Protein AF-0000000065991444 (afdb_homodimer)

pLDDT: mean 96.49, std 3.64, range [80.06, 98.94]

Structure (mmCIF, N/CA/C/O backbone):
data_AF-0000000065991444-model_v1
#
loop_
_entity.id
_entity.type
_entity.pdbx_description
1 polymer 'S-ribosylhomocysteine lyase'
#
loop_
_atom_site.group_PDB
_atom_site.id
_atom_site.type_symbol
_atom_site.label_atom_id
_atom_site.label_alt_id
_atom_site.label_comp_id
_atom_site.label_asym_id
_atom_site.label_entity_id
_atom_site.label_seq_id
_atom_site.pdbx_PDB_ins_code
_atom_site.Cartn_x
_atom_site.Cartn_y
_atom_site.Cartn_z
_atom_site.occupancy
_atom_site.B_iso_or_equiv
_atom_site.auth_seq_id
_atom_site.auth_comp_id
_atom_site.auth_asym_id
_atom_site.auth_atom_id
_atom_site.pdbx_PDB_model_num
ATOM 1 N N . MET A 1 1 ? -20.953 8.969 5.633 1 80.06 1 MET A N 1
ATOM 2 C CA . MET A 1 1 ? -19.953 8.602 4.629 1 80.06 1 MET A CA 1
ATOM 3 C C . MET A 1 1 ? -20.406 7.383 3.834 1 80.06 1 MET A C 1
ATOM 5 O O . MET A 1 1 ? -20.984 6.453 4.391 1 80.06 1 MET A O 1
ATOM 9 N N . LYS A 1 2 ? -20.188 7.457 2.467 1 86 2 LYS A N 1
ATOM 10 C CA . LYS A 1 2 ? -20.531 6.336 1.592 1 86 2 LYS A CA 1
ATOM 11 C C . LYS A 1 2 ? -19.516 5.207 1.732 1 86 2 LYS A C 1
ATOM 13 O O . LYS A 1 2 ? -18.312 5.457 1.886 1 86 2 LYS A O 1
ATOM 18 N N . LYS A 1 3 ? -20.094 3.98 1.72 1 85.5 3 LYS A N 1
ATOM 19 C CA . LYS A 1 3 ? -19.234 2.805 1.746 1 85.5 3 LYS A CA 1
ATOM 20 C C . LYS A 1 3 ? -18.438 2.684 0.452 1 85.5 3 LYS A C 1
ATOM 22 O O . LYS A 1 3 ? -18.984 2.854 -0.64 1 85.5 3 LYS A O 1
ATOM 27 N N . ILE A 1 4 ? -17.172 2.41 0.629 1 83.94 4 ILE A N 1
ATOM 28 C CA . ILE A 1 4 ? -16.359 2.305 -0.569 1 83.94 4 ILE A CA 1
ATOM 29 C C . ILE A 1 4 ? -16.406 0.879 -1.111 1 83.94 4 ILE A C 1
ATOM 31 O O . ILE A 1 4 ? -16.734 -0.059 -0.377 1 83.94 4 ILE A O 1
ATOM 35 N N . THR A 1 5 ? -16.094 0.713 -2.348 1 80.38 5 THR A N 1
ATOM 36 C CA . THR A 1 5 ? -16.266 -0.538 -3.082 1 80.38 5 THR A CA 1
ATOM 37 C C . THR A 1 5 ? -15.492 -1.667 -2.402 1 80.38 5 THR A C 1
ATOM 39 O O . THR A 1 5 ? -15.984 -2.793 -2.307 1 80.38 5 THR A O 1
ATOM 42 N N . SER A 1 6 ? -14.359 -1.448 -1.894 1 82.25 6 SER A N 1
ATOM 43 C CA . SER A 1 6 ? -13.531 -2.477 -1.276 1 82.25 6 SER A CA 1
ATOM 44 C C . SER A 1 6 ? -14.227 -3.105 -0.076 1 82.25 6 SER A C 1
ATOM 46 O O . SER A 1 6 ? -13.984 -4.27 0.252 1 82.25 6 SER A O 1
ATOM 48 N N . PHE A 1 7 ? -15.109 -2.379 0.525 1 87.06 7 PHE A N 1
ATOM 49 C CA . PHE A 1 7 ? -15.758 -2.863 1.734 1 87.06 7 PHE A CA 1
ATOM 50 C C . PHE A 1 7 ? -17.062 -3.574 1.396 1 87.06 7 PHE A C 1
ATOM 52 O O . PHE A 1 7 ? -17.812 -3.977 2.293 1 87.06 7 PHE A O 1
ATOM 59 N N . THR A 1 8 ? -17.297 -3.787 0.111 1 87.44 8 THR A N 1
ATOM 60 C CA . THR A 1 8 ? -18.516 -4.465 -0.291 1 87.44 8 THR A CA 1
ATOM 61 C C . THR A 1 8 ? -18.25 -5.922 -0.637 1 87.44 8 THR A C 1
ATOM 63 O O . THR A 1 8 ? -19.172 -6.707 -0.821 1 87.44 8 THR A O 1
ATOM 66 N N . ILE A 1 9 ? -17.031 -6.309 -0.728 1 91 9 ILE A N 1
ATOM 67 C CA . ILE A 1 9 ? -16.641 -7.68 -1.022 1 91 9 ILE A CA 1
ATOM 68 C C . ILE A 1 9 ? -16.875 -8.562 0.203 1 91 9 ILE A C 1
ATOM 70 O O . ILE A 1 9 ? -16.578 -8.156 1.33 1 91 9 ILE A O 1
ATOM 74 N N . ASP A 1 10 ? -17.406 -9.742 0.017 1 94.56 10 ASP A N 1
ATOM 75 C CA . ASP A 1 10 ? -17.609 -10.68 1.115 1 94.56 10 ASP A CA 1
ATOM 76 C C . ASP A 1 10 ? -16.359 -11.492 1.398 1 94.56 10 ASP A C 1
ATOM 78 O O . ASP A 1 10 ? -16.125 -12.531 0.779 1 94.56 10 ASP A O 1
ATOM 82 N N . HIS A 1 11 ? -15.633 -11.164 2.414 1 95.69 11 HIS A N 1
ATOM 83 C CA . HIS A 1 11 ? -14.336 -11.758 2.725 1 95.69 11 HIS A CA 1
ATOM 84 C C . HIS A 1 11 ? -14.5 -13.156 3.305 1 95.69 11 HIS A C 1
ATOM 86 O O . HIS A 1 11 ? -13.531 -13.922 3.373 1 95.69 11 HIS A O 1
ATOM 92 N N . THR A 1 12 ? -15.703 -13.461 3.664 1 95.38 12 THR A N 1
ATOM 93 C CA . THR A 1 12 ? -15.922 -14.789 4.23 1 95.38 12 THR A CA 1
ATOM 94 C C . THR A 1 12 ? -15.938 -15.844 3.137 1 95.38 12 THR A C 1
ATOM 96 O O . THR A 1 12 ? -15.859 -17.047 3.422 1 95.38 12 THR A O 1
ATOM 99 N N . LYS A 1 13 ? -15.953 -15.422 1.885 1 95.69 13 LYS A N 1
ATOM 100 C CA . LYS A 1 13 ? -16.031 -16.328 0.749 1 95.69 13 LYS A CA 1
ATOM 101 C C . LYS A 1 13 ? -14.805 -16.188 -0.154 1 95.69 13 LYS A C 1
ATOM 103 O O . LYS A 1 13 ? -14.75 -16.781 -1.234 1 95.69 13 LYS A O 1
ATOM 108 N N . LEU A 1 14 ? -13.938 -15.391 0.281 1 96.06 14 LEU A N 1
ATOM 109 C CA . LEU A 1 14 ? -12.836 -15.039 -0.6 1 96.06 14 LEU A CA 1
ATOM 110 C C . LEU A 1 14 ? -11.68 -16.031 -0.451 1 96.06 14 LEU A C 1
ATOM 112 O O . LEU A 1 14 ? -11.227 -16.297 0.664 1 96.06 14 LEU A O 1
ATOM 116 N N . ASN A 1 15 ? -11.234 -16.641 -1.51 1 97.25 15 ASN A N 1
ATOM 117 C CA . ASN A 1 15 ? -10.047 -17.484 -1.579 1 97.25 15 ASN A CA 1
ATOM 118 C C . ASN A 1 15 ? -8.82 -16.688 -2.025 1 97.25 15 ASN A C 1
ATOM 120 O O . ASN A 1 15 ? -8.945 -15.617 -2.615 1 97.25 15 ASN A O 1
ATOM 124 N N . PRO A 1 16 ? -7.629 -17.266 -1.659 1 98.38 16 PRO A N 1
ATOM 125 C CA . PRO A 1 16 ? -6.461 -16.688 -2.322 1 98.38 16 PRO A CA 1
ATOM 126 C C . PRO A 1 16 ? -6.586 -16.688 -3.844 1 98.38 16 PRO A C 1
ATOM 128 O O . PRO A 1 16 ? -7.148 -17.609 -4.426 1 98.38 16 PRO A O 1
ATOM 131 N N . GLY A 1 17 ? -6.16 -15.625 -4.488 1 98.62 17 GLY A N 1
ATOM 132 C CA . GLY A 1 17 ? -6.328 -15.5 -5.93 1 98.62 17 GLY A CA 1
ATOM 133 C C . GLY A 1 17 ? -5.965 -14.117 -6.449 1 98.62 17 GLY A C 1
ATOM 134 O O . GLY A 1 17 ? -5.168 -13.406 -5.836 1 98.62 17 GLY A O 1
ATOM 135 N N . ILE A 1 18 ? -6.324 -13.875 -7.652 1 98.81 18 ILE A N 1
ATOM 136 C CA . ILE A 1 18 ? -6.145 -12.609 -8.352 1 98.81 18 ILE A CA 1
ATOM 137 C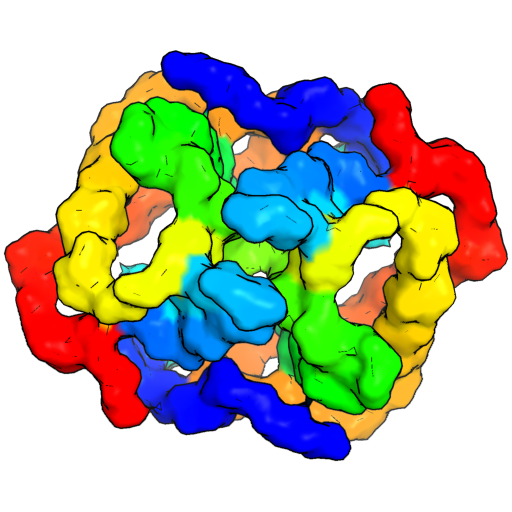 C . ILE A 1 18 ? -7.508 -11.992 -8.664 1 98.81 18 ILE A C 1
ATOM 139 O O . ILE A 1 18 ? -8.297 -12.57 -9.414 1 98.81 18 ILE A O 1
ATOM 143 N N . TYR A 1 19 ? -7.781 -10.781 -8.094 1 98.31 19 TYR A N 1
ATOM 144 C CA . TYR A 1 19 ? -9.102 -10.188 -8.25 1 98.31 19 TYR A CA 1
ATOM 145 C C . TYR A 1 19 ? -9 -8.742 -8.734 1 98.31 19 TYR A C 1
ATOM 147 O O . TYR A 1 19 ? -8.195 -7.965 -8.219 1 98.31 19 TYR A O 1
ATOM 155 N N . VAL A 1 20 ? -9.766 -8.414 -9.711 1 97.38 20 VAL A N 1
ATOM 156 C CA . VAL A 1 20 ? -9.906 -7.012 -10.094 1 97.38 20 VAL A CA 1
ATOM 157 C C . VAL A 1 20 ? -10.883 -6.316 -9.156 1 97.38 20 VAL A C 1
ATOM 159 O O . VAL A 1 20 ? -12.086 -6.594 -9.18 1 97.38 20 VAL A O 1
ATOM 162 N N . SER A 1 21 ? -10.391 -5.488 -8.383 1 94.62 21 SER A N 1
ATOM 163 C CA . SER A 1 21 ? -11.242 -4.848 -7.387 1 94.62 21 SER A CA 1
ATOM 164 C C . SER A 1 21 ? -11.883 -3.58 -7.941 1 94.62 21 SER A C 1
ATOM 166 O O . SER A 1 21 ? -13 -3.229 -7.562 1 94.62 21 SER A O 1
ATOM 168 N N . ARG A 1 22 ? -11.164 -2.857 -8.75 1 92.81 22 ARG A N 1
ATOM 169 C CA . ARG A 1 22 ? -11.688 -1.586 -9.25 1 92.81 22 ARG A CA 1
ATOM 170 C C . ARG A 1 22 ? -11.039 -1.213 -10.578 1 92.81 22 ARG A C 1
ATOM 172 O O . ARG A 1 22 ? -9.891 -1.575 -10.836 1 92.81 22 ARG A O 1
ATOM 179 N N . LYS A 1 23 ? -11.828 -0.594 -11.414 1 94.25 23 LYS A N 1
ATOM 180 C CA . LYS A 1 23 ? -11.336 0.069 -12.617 1 94.25 23 LYS A CA 1
ATOM 181 C C . LYS A 1 23 ? -11.648 1.562 -12.586 1 94.25 23 LYS A C 1
ATOM 183 O O . LYS A 1 23 ? -12.812 1.956 -12.461 1 94.25 23 LYS A O 1
ATOM 188 N N . ASP A 1 24 ? -10.625 2.328 -12.656 1 91.81 24 ASP A N 1
ATOM 189 C CA . ASP A 1 24 ? -10.773 3.779 -12.672 1 91.81 24 ASP A CA 1
ATOM 190 C C . ASP A 1 24 ? -10.461 4.352 -14.047 1 91.81 24 ASP A C 1
ATOM 192 O O . ASP A 1 24 ? -9.688 3.77 -14.805 1 91.81 24 ASP A O 1
ATOM 196 N N . THR A 1 25 ? -11.211 5.375 -14.367 1 92.31 25 THR A N 1
ATOM 197 C CA . THR A 1 25 ? -10.953 6.098 -15.609 1 92.31 25 THR A CA 1
ATOM 198 C C . THR A 1 25 ? -10.703 7.574 -15.336 1 92.31 25 THR A C 1
ATOM 200 O O . THR A 1 25 ? -11.477 8.219 -14.617 1 92.31 25 THR A O 1
ATOM 203 N N . PHE A 1 26 ? -9.609 8.039 -15.844 1 89.31 26 PHE A N 1
ATOM 204 C CA . PHE A 1 26 ? -9.297 9.461 -15.797 1 89.31 26 PHE A CA 1
ATOM 205 C C . PHE A 1 26 ? -8.914 9.977 -17.188 1 89.31 26 PHE A C 1
ATOM 207 O O . PHE A 1 26 ? -7.949 9.5 -17.781 1 89.31 26 PHE A O 1
ATOM 214 N N . GLU A 1 27 ? -9.523 11.164 -17.859 1 86.69 27 GLU A N 1
ATOM 215 C CA . GLU A 1 27 ? -9.289 11.742 -19.188 1 86.69 27 GLU A CA 1
ATOM 216 C C . GLU A 1 27 ? -9.148 10.648 -20.25 1 86.69 27 GLU A C 1
ATOM 218 O O . GLU A 1 27 ? -8.18 10.641 -21 1 86.69 27 GLU A O 1
ATOM 223 N N . ASN A 1 28 ? -9.656 9.445 -20.125 1 87.75 28 ASN A N 1
ATOM 224 C CA . ASN A 1 28 ? -9.742 8.359 -21.078 1 87.75 28 ASN A CA 1
ATOM 225 C C . ASN A 1 28 ? -8.711 7.27 -20.797 1 87.75 28 ASN A C 1
ATOM 227 O O . ASN A 1 28 ? -8.5 6.371 -21.609 1 87.75 28 ASN A O 1
ATOM 231 N N . VAL A 1 29 ? -8.023 7.484 -19.781 1 91.88 29 VAL A N 1
ATOM 232 C CA . VAL A 1 29 ? -7.051 6.477 -19.391 1 91.88 29 VAL A CA 1
ATOM 233 C C . VAL A 1 29 ? -7.645 5.57 -18.312 1 91.88 29 VAL A C 1
ATOM 235 O O . VAL A 1 29 ? -8.156 6.051 -17.297 1 91.88 29 VAL A O 1
ATOM 238 N N . ILE A 1 30 ? -7.527 4.277 -18.547 1 94.38 30 ILE A N 1
ATOM 239 C CA . ILE A 1 30 ? -8.109 3.301 -17.641 1 94.38 30 ILE A CA 1
ATOM 240 C C . ILE A 1 30 ? -7.012 2.678 -16.781 1 94.38 30 ILE A C 1
ATOM 242 O O . ILE A 1 30 ? -5.93 2.361 -17.281 1 94.38 30 ILE A O 1
ATOM 246 N N . PHE A 1 31 ? -7.312 2.539 -15.5 1 95 31 PHE A N 1
ATOM 247 C CA . PHE A 1 31 ? -6.453 1.876 -14.531 1 95 31 PHE A CA 1
ATOM 248 C C . PHE A 1 31 ? -7.172 0.691 -13.891 1 95 31 PHE A C 1
ATOM 250 O O . PHE A 1 31 ? -8.359 0.773 -13.578 1 95 31 PHE A O 1
ATOM 257 N N . THR A 1 32 ? -6.438 -0.347 -13.773 1 97.31 32 THR A N 1
ATOM 258 C CA . THR A 1 32 ? -7 -1.521 -13.117 1 97.31 32 THR A CA 1
ATOM 259 C C . THR A 1 32 ? -6.316 -1.761 -11.773 1 97.31 32 THR A C 1
ATOM 261 O O . THR A 1 32 ? -5.09 -1.843 -11.695 1 97.31 32 THR A O 1
ATOM 264 N N . THR A 1 33 ? -7.059 -1.764 -10.727 1 97.31 33 THR A N 1
ATOM 265 C CA . THR A 1 33 ? -6.57 -2.139 -9.406 1 97.31 33 THR A CA 1
ATOM 266 C C . THR A 1 33 ? -6.82 -3.619 -9.133 1 97.31 33 THR A C 1
ATOM 268 O O . THR A 1 33 ? -7.953 -4.094 -9.25 1 97.31 33 THR A O 1
ATOM 271 N N . ILE A 1 34 ? -5.758 -4.297 -8.781 1 98.25 34 ILE A N 1
ATOM 272 C CA . ILE A 1 34 ? -5.793 -5.742 -8.594 1 98.25 34 ILE A CA 1
ATOM 273 C C . ILE A 1 34 ? -5.492 -6.082 -7.141 1 98.25 34 ILE A C 1
ATOM 275 O O . ILE A 1 34 ? -4.555 -5.539 -6.551 1 98.25 34 ILE A O 1
ATOM 279 N N . ASP A 1 35 ? -6.293 -6.949 -6.598 1 98.25 35 ASP A N 1
ATOM 280 C CA . ASP A 1 35 ? -6.016 -7.566 -5.309 1 98.25 35 ASP A CA 1
ATOM 281 C C . ASP A 1 35 ? -5.281 -8.898 -5.48 1 98.25 35 ASP A C 1
ATOM 283 O O . ASP A 1 35 ? -5.875 -9.883 -5.926 1 98.25 35 ASP A O 1
ATOM 287 N N . ILE A 1 36 ? -4.055 -8.844 -5.18 1 98.81 36 ILE A N 1
ATOM 288 C CA . ILE A 1 36 ? -3.303 -10.094 -5.062 1 98.81 36 ILE A CA 1
ATOM 289 C C . ILE A 1 36 ? -3.506 -10.688 -3.676 1 98.81 36 ILE A C 1
ATOM 291 O O . ILE A 1 36 ? -2.834 -10.305 -2.719 1 98.81 36 ILE A O 1
ATOM 295 N N . ARG A 1 37 ? -4.465 -11.617 -3.604 1 98.69 37 ARG A N 1
ATOM 296 C CA . ARG A 1 37 ? -4.848 -12.195 -2.322 1 98.69 37 ARG A CA 1
ATOM 297 C C . ARG A 1 37 ? -4.062 -13.477 -2.047 1 98.69 37 ARG A C 1
ATOM 299 O O . ARG A 1 37 ? -4.316 -14.508 -2.668 1 98.69 37 ARG A O 1
ATOM 306 N N . ILE A 1 38 ? -3.168 -13.383 -1.112 1 98.81 38 ILE A N 1
ATOM 307 C CA . ILE A 1 38 ? -2.238 -14.477 -0.844 1 98.81 38 ILE A CA 1
ATOM 308 C C . ILE A 1 38 ? -2.818 -15.391 0.228 1 98.81 38 ILE A C 1
ATOM 310 O O . ILE A 1 38 ? -2.596 -16.609 0.202 1 98.81 38 ILE A O 1
ATOM 314 N N . LYS A 1 39 ? -3.514 -14.82 1.174 1 98.56 39 LYS A N 1
ATOM 315 C CA . LYS A 1 39 ? -4.105 -15.547 2.293 1 98.56 39 LYS A CA 1
ATOM 316 C C . LYS A 1 39 ? -5.629 -15.461 2.26 1 98.56 39 LYS A C 1
ATOM 318 O O . LYS A 1 39 ? -6.191 -14.406 1.947 1 98.56 39 LYS A O 1
ATOM 323 N N . ALA A 1 40 ? -6.285 -16.516 2.67 1 97.81 40 ALA A N 1
ATOM 324 C CA . ALA A 1 40 ? -7.723 -16.453 2.918 1 97.81 40 ALA A CA 1
ATOM 325 C C . ALA A 1 40 ? -8.031 -15.555 4.117 1 97.81 40 ALA A C 1
ATOM 327 O O . ALA A 1 40 ? -7.508 -15.781 5.215 1 97.81 40 ALA A O 1
ATOM 328 N N . PRO A 1 41 ? -8.859 -14.562 3.91 1 97.19 41 PRO A N 1
ATOM 329 C CA . PRO A 1 41 ? -9.125 -13.578 4.961 1 97.19 41 PRO A CA 1
ATOM 330 C C . PRO A 1 41 ? -9.68 -14.211 6.234 1 97.19 41 PRO A C 1
ATOM 332 O O . PRO A 1 41 ? -10.656 -14.961 6.18 1 97.19 41 PRO A O 1
ATOM 335 N N . ASN A 1 42 ? -9.055 -13.961 7.355 1 96.62 42 ASN A N 1
ATOM 336 C CA . ASN A 1 42 ? -9.5 -14.336 8.695 1 96.62 42 ASN A CA 1
ATOM 337 C C . ASN A 1 42 ? -9.5 -15.844 8.891 1 96.62 42 ASN A C 1
ATOM 339 O O . ASN A 1 42 ? -10 -16.344 9.898 1 96.62 42 ASN A O 1
ATOM 343 N N . ILE A 1 43 ? -9.086 -16.594 7.98 1 96.31 43 ILE A N 1
ATOM 344 C CA . ILE A 1 43 ? -9.008 -18.047 8.047 1 96.31 43 ILE A CA 1
ATOM 345 C C . ILE A 1 43 ? -7.551 -18.484 8.172 1 96.31 43 ILE A C 1
ATOM 347 O O . ILE A 1 43 ? -7.18 -19.156 9.133 1 96.31 43 ILE A O 1
ATOM 351 N N . GLU A 1 44 ? -6.758 -18.078 7.258 1 97.62 44 GLU A N 1
ATOM 352 C CA . GLU A 1 44 ? -5.324 -18.344 7.309 1 97.62 44 GLU A CA 1
ATOM 353 C C . GLU A 1 44 ? -4.582 -17.281 8.094 1 97.62 44 GLU A C 1
ATOM 355 O O . GLU A 1 44 ? -5.039 -16.125 8.18 1 97.62 44 GLU A O 1
ATOM 360 N N . PRO A 1 45 ? -3.428 -17.656 8.633 1 97.62 45 PRO A N 1
ATOM 361 C CA . PRO A 1 45 ? -2.627 -16.609 9.281 1 97.62 45 PRO A CA 1
ATOM 362 C C . PRO A 1 45 ? -2.182 -15.516 8.312 1 97.62 45 PRO A C 1
ATOM 364 O O . PRO A 1 45 ? -1.906 -15.797 7.145 1 97.62 45 PRO A O 1
ATOM 367 N N . ILE A 1 46 ? -2.08 -14.359 8.781 1 98.31 46 ILE A N 1
ATOM 368 C CA . ILE A 1 46 ? -1.602 -13.227 7.996 1 98.31 46 ILE A CA 1
ATOM 369 C C . ILE A 1 46 ? -0.134 -13.438 7.629 1 98.31 46 ILE A C 1
ATOM 371 O O . ILE A 1 46 ? 0.513 -14.352 8.141 1 98.31 46 ILE A O 1
ATOM 375 N N . ILE A 1 47 ? 0.348 -12.648 6.711 1 98.75 47 ILE A N 1
ATOM 376 C CA . ILE A 1 47 ? 1.772 -12.594 6.402 1 98.75 47 ILE A CA 1
ATOM 377 C C . ILE A 1 47 ? 2.482 -11.68 7.398 1 98.75 47 ILE A C 1
ATOM 379 O O . ILE A 1 47 ? 2.07 -10.539 7.609 1 98.75 47 ILE A O 1
ATOM 383 N N . GLU A 1 48 ? 3.504 -12.18 7.965 1 98.44 48 GLU A N 1
ATOM 384 C CA . GLU A 1 48 ? 4.242 -11.383 8.938 1 98.44 48 GLU A CA 1
ATOM 385 C C . GLU A 1 48 ? 4.906 -10.18 8.281 1 98.44 48 GLU A C 1
ATOM 387 O O . GLU A 1 48 ? 5.27 -10.227 7.102 1 98.44 48 GLU A O 1
ATOM 392 N N . ASN A 1 49 ? 5.168 -9.156 9.055 1 98.62 49 ASN A N 1
ATOM 393 C CA . ASN A 1 49 ? 5.625 -7.863 8.547 1 98.62 49 ASN A CA 1
ATOM 394 C C . ASN A 1 49 ? 6.965 -7.988 7.828 1 98.62 49 ASN A C 1
ATOM 396 O O . ASN A 1 49 ? 7.168 -7.387 6.77 1 98.62 49 ASN A O 1
ATOM 400 N N . ALA A 1 50 ? 7.832 -8.766 8.406 1 98.75 50 ALA A N 1
ATOM 401 C CA . ALA A 1 50 ? 9.156 -8.891 7.801 1 98.75 50 ALA A CA 1
ATOM 402 C C . ALA A 1 50 ? 9.062 -9.523 6.414 1 98.75 50 ALA A C 1
ATOM 404 O O . ALA A 1 50 ? 9.789 -9.133 5.496 1 98.75 50 ALA A O 1
ATOM 405 N N . ALA A 1 51 ? 8.203 -10.469 6.266 1 98.88 51 ALA A N 1
ATOM 406 C CA . ALA A 1 51 ? 8.031 -11.172 4.992 1 98.88 51 ALA A CA 1
ATOM 407 C C . ALA A 1 51 ? 7.312 -10.281 3.977 1 98.88 51 ALA A C 1
ATOM 409 O O . ALA A 1 51 ? 7.73 -10.195 2.82 1 98.88 51 ALA A O 1
ATOM 410 N N . ILE A 1 52 ? 6.266 -9.648 4.398 1 98.88 52 ILE A N 1
ATOM 411 C CA . ILE A 1 52 ? 5.461 -8.867 3.463 1 98.88 52 ILE A CA 1
ATOM 412 C C . ILE A 1 52 ? 6.254 -7.645 2.998 1 98.88 52 ILE A C 1
ATOM 414 O O . ILE A 1 52 ? 6.141 -7.227 1.845 1 98.88 52 ILE A O 1
ATOM 418 N N . HIS A 1 53 ? 7.059 -7.031 3.908 1 98.81 53 HIS A N 1
ATOM 419 C CA . HIS A 1 53 ? 7.961 -5.941 3.564 1 98.81 53 HIS A CA 1
ATOM 420 C C . HIS A 1 53 ? 9 -6.387 2.543 1 98.81 53 HIS A C 1
ATOM 422 O O . HIS A 1 53 ? 9.289 -5.668 1.585 1 98.81 53 HIS A O 1
ATOM 428 N N . THR A 1 54 ? 9.531 -7.559 2.709 1 98.88 54 THR A N 1
ATOM 429 C CA . THR A 1 54 ? 10.516 -8.133 1.79 1 98.88 54 THR A CA 1
ATOM 430 C C . THR A 1 54 ? 9.898 -8.359 0.413 1 98.88 54 THR A C 1
ATOM 432 O O . THR A 1 54 ? 10.484 -7.992 -0.605 1 98.88 54 THR A O 1
ATOM 435 N N . ILE A 1 55 ? 8.703 -8.93 0.405 1 98.94 55 ILE A N 1
ATOM 436 C CA . ILE A 1 55 ? 8.008 -9.172 -0.855 1 98.94 55 ILE A CA 1
ATOM 437 C C . ILE A 1 55 ? 7.742 -7.84 -1.562 1 98.94 55 ILE A C 1
ATOM 439 O O . ILE A 1 55 ? 7.883 -7.742 -2.785 1 98.94 55 ILE A O 1
ATOM 443 N N . GLU A 1 56 ? 7.387 -6.844 -0.795 1 98.81 56 GLU A N 1
ATOM 444 C CA . GLU A 1 56 ? 7.164 -5.52 -1.366 1 98.81 56 GLU A CA 1
ATOM 445 C C . GLU A 1 56 ? 8.414 -5 -2.066 1 98.81 56 GLU A C 1
ATOM 447 O O . GLU A 1 56 ? 8.352 -4.547 -3.211 1 98.81 56 GLU A O 1
ATOM 452 N N . HIS A 1 57 ? 9.578 -5.055 -1.389 1 98.56 57 HIS A N 1
ATOM 453 C CA . HIS A 1 57 ? 10.82 -4.547 -1.956 1 98.56 57 HIS A CA 1
ATOM 454 C C . HIS A 1 57 ? 11.211 -5.316 -3.217 1 98.56 57 HIS A C 1
ATOM 456 O O . HIS A 1 57 ? 11.516 -4.711 -4.246 1 98.56 57 HIS A O 1
ATOM 462 N N . ILE A 1 58 ? 11.188 -6.625 -3.121 1 98.69 58 ILE A N 1
ATOM 463 C CA . ILE A 1 58 ? 11.602 -7.449 -4.254 1 98.69 58 ILE A CA 1
ATOM 464 C C . ILE A 1 58 ? 10.594 -7.289 -5.395 1 98.69 58 ILE A C 1
ATOM 466 O O . ILE A 1 58 ? 10.984 -7.059 -6.543 1 98.69 58 ILE A O 1
ATOM 470 N N . GLY A 1 59 ? 9.312 -7.387 -5.055 1 98.62 59 GLY A N 1
ATOM 471 C CA . GLY A 1 59 ? 8.266 -7.289 -6.059 1 98.62 59 GLY A CA 1
ATOM 472 C C . GLY A 1 59 ? 8.266 -5.961 -6.793 1 98.62 59 GLY A C 1
ATOM 473 O O . GLY A 1 59 ? 8.148 -5.922 -8.023 1 98.62 59 GLY A O 1
ATOM 474 N N . ALA A 1 60 ? 8.367 -4.848 -6.023 1 97.62 60 ALA A N 1
ATOM 475 C CA . ALA A 1 60 ? 8.406 -3.529 -6.648 1 97.62 60 ALA A CA 1
ATOM 476 C C . ALA A 1 60 ? 9.586 -3.418 -7.613 1 97.62 60 ALA A C 1
ATOM 478 O O . ALA A 1 60 ? 9.445 -2.879 -8.711 1 97.62 60 ALA A O 1
ATOM 479 N N . THR A 1 61 ? 10.719 -3.904 -7.207 1 97.81 61 THR A N 1
ATOM 480 C CA . THR A 1 61 ? 11.922 -3.855 -8.039 1 97.81 61 THR A CA 1
ATOM 481 C C . THR A 1 61 ? 11.742 -4.699 -9.297 1 97.81 61 THR A C 1
ATOM 483 O O . THR A 1 61 ? 12.055 -4.246 -10.398 1 97.81 61 THR A O 1
ATOM 486 N N . LEU A 1 62 ? 11.281 -5.898 -9.156 1 98.38 62 LEU A N 1
ATOM 487 C CA . LEU A 1 62 ? 11.078 -6.793 -10.289 1 98.38 62 LEU A CA 1
ATOM 488 C C . LEU A 1 62 ? 10.086 -6.195 -11.281 1 98.38 62 LEU A C 1
ATOM 490 O O . LEU A 1 62 ? 10.344 -6.172 -12.492 1 98.38 62 LEU A O 1
ATOM 494 N N . LEU A 1 63 ? 8.938 -5.715 -10.797 1 98.25 63 LEU A N 1
ATOM 495 C CA . LEU A 1 63 ? 7.887 -5.18 -11.648 1 98.25 63 LEU A CA 1
ATOM 496 C C . LEU A 1 63 ? 8.383 -3.973 -12.438 1 98.25 63 LEU A C 1
ATOM 498 O O . LEU A 1 63 ? 8.086 -3.84 -13.633 1 98.25 63 LEU A O 1
ATOM 502 N N . ARG A 1 64 ? 9.156 -3.139 -11.797 1 95.88 64 ARG A N 1
ATOM 503 C CA . ARG A 1 64 ? 9.641 -1.925 -12.438 1 95.88 64 ARG A CA 1
ATOM 504 C C . ARG A 1 64 ? 10.781 -2.234 -13.406 1 95.88 64 ARG A C 1
ATOM 506 O O . ARG A 1 64 ? 11.172 -1.382 -14.203 1 95.88 64 ARG A O 1
ATOM 513 N N . ASN A 1 65 ? 11.281 -3.449 -13.344 1 96.44 65 ASN A N 1
ATOM 514 C CA . ASN A 1 65 ? 12.336 -3.871 -14.258 1 96.44 65 ASN A CA 1
ATOM 515 C C . ASN A 1 65 ? 11.812 -4.832 -15.32 1 96.44 65 ASN A C 1
ATOM 517 O O . ASN A 1 65 ? 12.578 -5.328 -16.141 1 96.44 65 ASN A O 1
ATOM 521 N N . ASN A 1 66 ? 10.539 -5.16 -15.266 1 96.56 66 ASN A N 1
ATOM 522 C CA . ASN A 1 66 ? 9.945 -6.051 -16.25 1 96.56 66 ASN A CA 1
ATOM 523 C C . ASN A 1 66 ? 9.844 -5.383 -17.625 1 96.56 66 ASN A C 1
ATOM 525 O O . ASN A 1 66 ? 9.18 -4.352 -17.766 1 96.56 66 ASN A O 1
ATOM 529 N N . GLU A 1 67 ? 10.391 -5.891 -18.625 1 94.94 67 GLU A N 1
ATOM 530 C CA . GLU A 1 67 ? 10.516 -5.281 -19.953 1 94.94 67 GLU A CA 1
ATOM 531 C C . GLU A 1 67 ? 9.141 -5.023 -20.562 1 94.94 67 GLU A C 1
ATOM 533 O O . GLU A 1 67 ? 8.977 -4.074 -21.328 1 94.94 67 GLU A O 1
ATOM 538 N N . VAL A 1 68 ? 8.234 -5.84 -20.266 1 95.25 68 VAL A N 1
ATOM 539 C CA . VAL A 1 68 ? 6.922 -5.785 -20.906 1 95.25 68 VAL A CA 1
ATOM 540 C C . VAL A 1 68 ? 5.98 -4.918 -20.078 1 95.25 68 VAL A C 1
ATOM 542 O O . VAL A 1 68 ? 5.223 -4.113 -20.625 1 95.25 68 VAL A O 1
ATOM 545 N N . TRP A 1 69 ? 6.105 -4.973 -18.75 1 96.25 69 TRP A N 1
ATOM 546 C CA . TRP A 1 69 ? 5.043 -4.453 -17.891 1 96.25 69 TRP A CA 1
ATOM 547 C C . TRP A 1 69 ? 5.488 -3.178 -17.188 1 96.25 69 TRP A C 1
ATOM 549 O O . TRP A 1 69 ? 4.66 -2.428 -16.656 1 96.25 69 TRP A O 1
ATOM 559 N N . ALA A 1 70 ? 6.75 -2.852 -17.109 1 95.69 70 ALA A N 1
ATOM 560 C CA . ALA A 1 70 ? 7.301 -1.798 -16.266 1 95.69 70 ALA A CA 1
ATOM 561 C C . ALA A 1 70 ? 6.594 -0.468 -16.516 1 95.69 70 ALA A C 1
ATOM 563 O O . ALA A 1 70 ? 6.242 0.24 -15.57 1 95.69 70 ALA A O 1
ATOM 564 N N . GLU A 1 71 ? 6.289 -0.179 -17.734 1 93.62 71 GLU A N 1
ATOM 565 C CA . GLU A 1 71 ? 5.715 1.115 -18.094 1 93.62 71 GLU A CA 1
ATOM 566 C C . GLU A 1 71 ? 4.246 1.197 -17.688 1 93.62 71 GLU A C 1
ATOM 568 O O . GLU A 1 71 ? 3.666 2.285 -17.656 1 93.62 71 GLU A O 1
ATOM 573 N N . LYS A 1 72 ? 3.66 0.067 -17.344 1 95.12 72 LYS A N 1
ATOM 574 C CA . LYS A 1 72 ? 2.238 0.038 -17.016 1 95.12 72 LYS A CA 1
ATOM 575 C C . LYS A 1 72 ? 2.029 -0.029 -15.508 1 95.12 72 LYS A C 1
ATOM 577 O O . LYS A 1 72 ? 0.916 0.176 -15.023 1 95.12 72 LYS A O 1
ATOM 582 N N . ILE A 1 73 ? 3.092 -0.288 -14.797 1 96.5 73 ILE A N 1
ATOM 583 C CA . ILE A 1 73 ? 2.967 -0.474 -13.359 1 96.5 73 ILE A CA 1
ATOM 584 C C . ILE A 1 73 ? 2.822 0.882 -12.672 1 96.5 73 ILE A C 1
ATOM 586 O O . ILE A 1 73 ? 3.699 1.74 -12.789 1 96.5 73 ILE A O 1
ATOM 590 N N . VAL A 1 74 ? 1.745 1.036 -11.961 1 95.19 74 VAL A N 1
ATOM 591 C CA . VAL A 1 74 ? 1.501 2.264 -11.219 1 95.19 74 VAL A CA 1
ATOM 592 C C . VAL A 1 74 ? 1.909 2.07 -9.758 1 95.19 74 VAL A C 1
ATOM 594 O O . VAL A 1 74 ? 2.527 2.951 -9.156 1 95.19 74 VAL A O 1
ATOM 597 N N . TYR A 1 75 ? 1.552 0.94 -9.273 1 97.19 75 TYR A N 1
ATOM 598 C CA . TYR A 1 75 ? 1.774 0.742 -7.844 1 97.19 75 TYR A CA 1
ATOM 599 C C . TYR A 1 75 ? 1.793 -0.742 -7.496 1 97.19 75 TYR A C 1
ATOM 601 O O . TYR A 1 75 ? 1.059 -1.534 -8.094 1 97.19 75 TYR A O 1
ATOM 609 N N . PHE A 1 76 ? 2.625 -1.099 -6.555 1 98.5 76 PHE A N 1
ATOM 610 C CA . PHE A 1 76 ? 2.641 -2.398 -5.895 1 98.5 76 PHE A CA 1
ATOM 611 C C . PHE A 1 76 ? 2.963 -2.248 -4.41 1 98.5 76 PHE A C 1
ATOM 613 O O . PHE A 1 76 ? 4.027 -1.738 -4.051 1 98.5 76 PHE A O 1
ATOM 620 N N . GLY A 1 77 ? 2.115 -2.668 -3.529 1 98.5 77 GLY A N 1
ATOM 621 C CA . GLY A 1 77 ? 2.359 -2.551 -2.1 1 98.5 77 GLY A CA 1
ATOM 622 C C . GLY A 1 77 ? 1.415 -3.391 -1.262 1 98.5 77 GLY A C 1
ATOM 623 O O . GLY A 1 77 ? 0.43 -3.926 -1.775 1 98.5 77 GLY A O 1
ATOM 624 N N . PRO A 1 78 ? 1.693 -3.533 -0.018 1 98.81 78 PRO A N 1
ATOM 625 C CA . PRO A 1 78 ? 0.949 -4.461 0.837 1 98.81 78 PRO A CA 1
ATOM 626 C C . PRO A 1 78 ? -0.42 -3.918 1.243 1 98.81 78 PRO A C 1
ATOM 628 O O . PRO A 1 78 ? -0.605 -2.703 1.332 1 98.81 78 PRO A O 1
ATOM 631 N N . MET A 1 79 ? -1.291 -4.883 1.518 1 98.44 79 MET A N 1
ATOM 632 C CA . MET A 1 79 ? -2.545 -4.578 2.203 1 98.44 79 MET A CA 1
ATOM 633 C C . MET A 1 79 ? -2.314 -4.387 3.697 1 98.44 79 MET A C 1
ATOM 635 O O . MET A 1 79 ? -1.551 -5.133 4.312 1 98.44 79 MET A O 1
ATOM 639 N N . GLY A 1 80 ? -3.002 -3.438 4.211 1 98.31 80 GLY A N 1
ATOM 640 C CA . GLY A 1 80 ? -2.912 -3.229 5.648 1 98.31 80 GLY A CA 1
ATOM 641 C C . GLY A 1 80 ? -3.336 -4.441 6.457 1 98.31 80 GLY A C 1
ATOM 642 O O . GLY A 1 80 ? -2.85 -4.652 7.57 1 98.31 80 GLY A O 1
ATOM 643 N N . CYS A 1 81 ? -4.176 -5.25 5.887 1 98.38 81 CYS A N 1
ATOM 644 C CA . CYS A 1 81 ? -4.648 -6.445 6.586 1 98.38 81 CYS A CA 1
ATOM 645 C C . CYS A 1 81 ? -3.607 -7.555 6.531 1 98.38 81 CYS A C 1
ATOM 647 O O . CYS A 1 81 ? -3.729 -8.562 7.234 1 98.38 81 CYS A O 1
ATOM 649 N N . ARG A 1 82 ? -2.623 -7.457 5.719 1 98.75 82 ARG A N 1
ATOM 650 C CA . ARG A 1 82 ? -1.471 -8.336 5.57 1 98.75 82 ARG A CA 1
ATOM 651 C C . ARG A 1 82 ? -1.892 -9.703 5.035 1 98.75 82 ARG A C 1
ATOM 653 O O . ARG A 1 82 ? -1.361 -10.734 5.461 1 98.75 82 ARG A O 1
ATOM 660 N N . THR A 1 83 ? -2.834 -9.68 4.117 1 98.69 83 THR A N 1
ATOM 661 C CA . THR A 1 83 ? -3.254 -10.914 3.475 1 98.69 83 THR A CA 1
ATOM 662 C C . THR A 1 83 ? -2.916 -10.898 1.987 1 98.69 83 THR A C 1
ATOM 664 O O . THR A 1 83 ? -3.324 -11.789 1.24 1 98.69 83 THR A O 1
ATOM 667 N N . GLY A 1 84 ? -2.219 -9.883 1.54 1 98.69 84 GLY A N 1
ATOM 668 C CA . GLY A 1 84 ? -1.829 -9.781 0.142 1 98.69 84 GLY A CA 1
ATOM 669 C C . GLY A 1 84 ? -1.327 -8.398 -0.241 1 98.69 84 GLY A C 1
ATOM 670 O O . GLY A 1 84 ? -0.715 -7.711 0.575 1 98.69 84 GLY A O 1
ATOM 671 N N . PHE A 1 85 ? -1.463 -8.117 -1.54 1 98.88 85 PHE A N 1
ATOM 672 C CA . PHE A 1 85 ? -0.931 -6.883 -2.107 1 98.88 85 PHE A CA 1
ATOM 673 C C . PHE A 1 85 ? -1.942 -6.238 -3.047 1 98.88 85 PHE A C 1
ATOM 675 O O . PHE A 1 85 ? -2.836 -6.914 -3.564 1 98.88 85 PHE A O 1
ATOM 682 N N . TYR A 1 86 ? -1.761 -4.957 -3.172 1 98.62 86 TYR A N 1
ATOM 683 C CA . TYR A 1 86 ? -2.418 -4.238 -4.258 1 98.62 86 TYR A CA 1
ATOM 684 C C . TYR A 1 86 ? -1.454 -4.004 -5.418 1 98.62 86 TYR A C 1
ATOM 686 O O . TYR A 1 86 ? -0.282 -3.686 -5.203 1 98.62 86 TYR A O 1
ATOM 694 N N . LEU A 1 87 ? -1.95 -4.227 -6.551 1 98.75 87 LEU A N 1
ATOM 695 C CA . LEU A 1 87 ? -1.271 -3.887 -7.797 1 98.75 87 LEU A CA 1
ATOM 696 C C . LEU A 1 87 ? -2.145 -2.986 -8.664 1 98.75 87 LEU A C 1
ATOM 698 O O . LEU A 1 87 ? -3.314 -3.291 -8.906 1 98.75 87 LEU A O 1
ATOM 702 N N . ILE A 1 88 ? -1.644 -1.866 -9.031 1 97.81 88 ILE A N 1
ATOM 703 C CA . ILE A 1 88 ? -2.357 -0.957 -9.922 1 97.81 88 ILE A CA 1
ATOM 704 C C . ILE A 1 88 ? -1.602 -0.833 -11.242 1 97.81 88 ILE A C 1
ATOM 706 O O . ILE A 1 88 ? -0.401 -0.552 -11.25 1 97.81 88 ILE A O 1
ATOM 710 N N . ILE A 1 89 ? -2.268 -1.045 -12.312 1 97.38 89 ILE A N 1
ATOM 711 C CA . ILE A 1 89 ? -1.628 -1.007 -13.617 1 97.38 89 ILE A CA 1
ATOM 712 C C . ILE A 1 89 ? -2.459 -0.154 -14.578 1 97.38 89 ILE A C 1
ATOM 714 O O . ILE A 1 89 ? -3.682 -0.065 -14.438 1 97.38 89 ILE A O 1
ATOM 718 N N . PHE A 1 90 ? -1.796 0.472 -15.5 1 95.38 90 PHE A N 1
ATOM 719 C CA . PHE A 1 90 ? -2.479 1.123 -16.609 1 95.38 90 PHE A CA 1
ATOM 720 C C . PHE A 1 90 ? -3.086 0.091 -17.547 1 95.38 90 PHE A C 1
ATOM 722 O O . PHE A 1 90 ? -2.445 -0.909 -17.891 1 95.38 90 PHE A O 1
ATOM 729 N N . GLY A 1 91 ? -4.301 0.366 -17.938 1 95.38 91 GLY A N 1
ATOM 730 C CA . GLY A 1 91 ? -4.961 -0.514 -18.891 1 95.38 91 GLY A CA 1
ATOM 731 C C . GLY A 1 91 ? -6.203 -1.178 -18.328 1 95.38 91 GLY A C 1
ATOM 732 O O . GLY A 1 91 ? -6.441 -1.131 -17.109 1 95.38 91 GLY A O 1
ATOM 733 N N . ASN A 1 92 ? -6.992 -1.664 -19.203 1 97.19 92 ASN A N 1
ATOM 734 C CA . ASN A 1 92 ? -8.219 -2.393 -18.875 1 97.19 92 ASN A CA 1
ATOM 735 C C . ASN A 1 92 ? -7.992 -3.9 -18.906 1 97.19 92 ASN A C 1
ATOM 737 O O . ASN A 1 92 ? -7.996 -4.516 -19.969 1 97.19 92 ASN A O 1
ATOM 741 N N . TYR A 1 93 ? -7.836 -4.469 -17.703 1 98.12 93 TYR A N 1
ATOM 742 C CA . TYR A 1 93 ? -7.488 -5.883 -17.625 1 98.12 93 TYR A CA 1
ATOM 743 C C . TYR A 1 93 ? -8.492 -6.645 -16.766 1 98.12 93 TYR A C 1
ATOM 745 O O . TYR A 1 93 ? -9.133 -6.062 -15.891 1 98.12 93 TYR A O 1
ATOM 753 N N . GLU A 1 94 ? -8.656 -7.895 -17.094 1 98.12 94 GLU A N 1
ATOM 754 C CA . GLU A 1 94 ? -9.328 -8.852 -16.234 1 98.12 94 GLU A CA 1
ATOM 755 C C . GLU A 1 94 ? -8.328 -9.695 -15.445 1 98.12 94 GLU A C 1
ATOM 757 O O . GLU A 1 94 ? -7.148 -9.766 -15.812 1 98.12 94 GLU A O 1
ATOM 762 N N . SER A 1 95 ? -8.797 -10.32 -14.398 1 98.44 95 SER A N 1
ATOM 763 C CA . SER A 1 95 ? -7.918 -11.125 -13.555 1 98.44 95 SER A CA 1
ATOM 764 C C . SER A 1 95 ? -7.145 -12.141 -14.383 1 98.44 95 SER A C 1
ATOM 766 O O . SER A 1 95 ? -5.941 -12.336 -14.18 1 98.44 95 SER A O 1
ATOM 768 N N . LYS A 1 96 ? -7.832 -12.781 -15.312 1 98.12 96 LYS A N 1
ATOM 769 C CA . LYS A 1 96 ? -7.227 -13.859 -16.109 1 98.12 96 LYS A CA 1
ATOM 770 C C . LYS A 1 96 ? -6.059 -13.336 -16.938 1 98.12 96 LYS A C 1
ATOM 772 O O . LYS A 1 96 ? -5.113 -14.07 -17.219 1 98.12 96 LYS A O 1
ATOM 777 N N . ASP A 1 97 ? -6.094 -12.055 -17.344 1 98.06 97 ASP A N 1
ATOM 778 C CA . ASP A 1 97 ? -5.055 -11.445 -18.172 1 98.06 97 ASP A CA 1
ATOM 779 C C . ASP A 1 97 ? -3.738 -11.328 -17.406 1 98.06 97 ASP A C 1
ATOM 781 O O . ASP A 1 97 ? -2.68 -11.133 -18.016 1 98.06 97 ASP A O 1
ATOM 785 N N . LEU A 1 98 ? -3.807 -11.469 -16.062 1 98.25 98 LEU A N 1
ATOM 786 C CA . LEU A 1 98 ? -2.662 -11.102 -15.242 1 98.25 98 LEU A CA 1
ATOM 787 C C . LEU A 1 98 ? -2.051 -12.328 -14.578 1 98.25 98 LEU A C 1
ATOM 789 O O . LEU A 1 98 ? -1.09 -12.219 -13.812 1 98.25 98 LEU A O 1
ATOM 793 N N . ILE A 1 99 ? -2.543 -13.508 -14.875 1 98.62 99 ILE A N 1
ATOM 794 C CA . ILE A 1 99 ? -2.08 -14.75 -14.25 1 98.62 99 ILE A CA 1
ATOM 795 C C . ILE A 1 99 ? -0.592 -14.938 -14.531 1 98.62 99 ILE A C 1
ATOM 797 O O . ILE A 1 99 ? 0.186 -15.219 -13.617 1 98.62 99 ILE A O 1
ATOM 801 N N . ASP A 1 100 ? -0.155 -14.719 -15.75 1 98.31 100 ASP A N 1
ATOM 802 C CA . ASP A 1 100 ? 1.239 -14.938 -16.125 1 98.31 100 ASP A CA 1
ATOM 803 C C . ASP A 1 100 ? 2.16 -13.953 -15.414 1 98.31 100 ASP A C 1
ATOM 805 O O . ASP A 1 100 ? 3.227 -14.328 -14.922 1 98.31 100 ASP A O 1
ATOM 809 N N . LEU A 1 101 ? 1.758 -12.711 -15.438 1 98.62 101 LEU A N 1
ATOM 810 C CA . LEU A 1 101 ? 2.57 -11.688 -14.797 1 98.62 101 LEU A CA 1
ATOM 811 C C . LEU A 1 101 ? 2.756 -11.992 -13.312 1 98.62 101 LEU A C 1
ATOM 813 O O . LEU A 1 101 ? 3.875 -11.93 -12.797 1 98.62 101 LEU A O 1
ATOM 817 N N . ILE A 1 102 ? 1.623 -12.312 -12.617 1 98.88 102 ILE A N 1
ATOM 818 C CA . ILE A 1 102 ? 1.667 -12.523 -11.172 1 98.88 102 ILE A CA 1
ATOM 819 C C . ILE A 1 102 ? 2.391 -13.828 -10.867 1 98.88 102 ILE A C 1
ATOM 821 O O . ILE A 1 102 ? 3.158 -13.914 -9.898 1 98.88 102 ILE A O 1
ATOM 825 N N . SER A 1 103 ? 2.195 -14.844 -11.695 1 98.81 103 SER A N 1
ATOM 826 C CA . SER A 1 103 ? 2.943 -16.078 -11.531 1 98.81 103 SER A CA 1
ATOM 827 C C . SER A 1 103 ? 4.441 -15.852 -11.695 1 98.81 103 SER A C 1
ATOM 829 O O . SER A 1 103 ? 5.246 -16.375 -10.93 1 98.81 103 SER A O 1
ATOM 831 N N . TRP A 1 104 ? 4.77 -15.109 -12.719 1 98.75 104 TRP A N 1
ATOM 832 C CA . TRP A 1 104 ? 6.172 -14.758 -12.93 1 98.75 104 TRP A CA 1
ATOM 833 C C . TRP A 1 104 ? 6.738 -14.047 -11.703 1 98.75 104 TRP A C 1
ATOM 835 O O . TRP A 1 104 ? 7.816 -14.398 -11.219 1 98.75 104 TRP A O 1
ATOM 845 N N . LEU A 1 105 ? 6.074 -13.086 -11.227 1 98.81 105 LEU A N 1
ATOM 846 C CA . LEU A 1 105 ? 6.516 -12.289 -10.086 1 98.81 105 LEU A CA 1
ATOM 847 C C . LEU A 1 105 ? 6.84 -13.18 -8.891 1 98.81 105 LEU A C 1
ATOM 849 O O . LEU A 1 105 ? 7.941 -13.109 -8.344 1 98.81 105 LEU A O 1
ATOM 853 N N . PHE A 1 106 ? 5.895 -14.023 -8.531 1 98.88 106 PHE A N 1
ATOM 854 C CA . PHE A 1 106 ? 6.066 -14.82 -7.316 1 98.88 106 PHE A CA 1
ATOM 855 C C . PHE A 1 106 ? 7.035 -15.969 -7.559 1 98.88 106 PHE A C 1
ATOM 857 O O . PHE A 1 106 ? 7.723 -16.406 -6.633 1 98.88 106 PHE A O 1
ATOM 864 N N . SER A 1 107 ? 7.152 -16.422 -8.789 1 98.88 107 SER A N 1
ATOM 865 C CA . SER A 1 107 ? 8.211 -17.375 -9.109 1 98.88 107 SER A CA 1
ATOM 866 C C . SER A 1 107 ? 9.594 -16.75 -8.93 1 98.88 107 SER A C 1
ATOM 868 O O . SER A 1 107 ? 10.5 -17.375 -8.383 1 98.88 107 SER A O 1
ATOM 870 N N . GLU A 1 108 ? 9.727 -15.523 -9.414 1 98.81 108 GLU A N 1
ATOM 871 C CA . GLU A 1 108 ? 10.992 -14.82 -9.258 1 98.81 108 GLU A CA 1
ATOM 872 C C . GLU A 1 108 ? 11.32 -14.602 -7.781 1 98.81 108 GLU A C 1
ATOM 874 O O . GLU A 1 108 ? 12.484 -14.688 -7.383 1 98.81 108 GLU A O 1
ATOM 879 N N . ILE A 1 109 ? 10.344 -14.312 -6.98 1 98.81 109 ILE A N 1
ATOM 880 C CA . ILE A 1 109 ? 10.578 -14.102 -5.555 1 98.81 109 ILE A CA 1
ATOM 881 C C . ILE A 1 109 ? 11.016 -15.414 -4.906 1 98.81 109 ILE A C 1
ATOM 883 O O . ILE A 1 109 ? 11.938 -15.43 -4.09 1 98.81 109 ILE A O 1
ATOM 887 N N . VAL A 1 110 ? 10.328 -16.516 -5.234 1 98.88 110 VAL A N 1
ATOM 888 C CA . VAL A 1 110 ? 10.664 -17.828 -4.684 1 98.88 110 VAL A CA 1
ATOM 889 C C . VAL A 1 110 ? 12.125 -18.141 -4.984 1 98.88 110 VAL A C 1
ATOM 891 O O . VAL A 1 110 ? 12.82 -18.734 -4.152 1 98.88 110 VAL A O 1
ATOM 894 N N . ASN A 1 111 ? 12.586 -17.656 -6.09 1 98.56 111 ASN A N 1
ATOM 895 C CA . ASN A 1 111 ? 13.93 -18.016 -6.535 1 98.56 111 ASN A CA 1
ATOM 896 C C . ASN A 1 111 ? 14.93 -16.891 -6.262 1 98.56 111 ASN A C 1
ATOM 898 O O . ASN A 1 111 ? 16.078 -16.953 -6.715 1 98.56 111 ASN A O 1
ATOM 902 N N . PHE A 1 112 ? 14.477 -15.898 -5.594 1 98.44 112 PHE A N 1
ATOM 903 C CA . PHE A 1 112 ? 15.32 -14.727 -5.383 1 98.44 112 PHE A CA 1
ATOM 904 C C . PHE A 1 112 ? 16.531 -15.078 -4.512 1 98.44 112 PHE A C 1
ATOM 906 O O . PHE A 1 112 ? 16.375 -15.695 -3.455 1 98.44 112 PHE A O 1
ATOM 913 N N . SER A 1 113 ? 17.75 -14.805 -4.863 1 96.5 113 SER A N 1
ATOM 914 C CA . SER A 1 113 ? 18.938 -15.219 -4.137 1 96.5 113 SER A CA 1
ATOM 915 C C . SER A 1 113 ? 19.906 -14.047 -3.947 1 96.5 113 SER A C 1
ATOM 917 O O . SER A 1 113 ? 20.984 -14.219 -3.381 1 96.5 113 SER A O 1
ATOM 919 N N . GLU A 1 114 ? 19.562 -12.867 -4.391 1 96.31 114 GLU A N 1
ATOM 920 C CA . GLU A 1 114 ? 20.375 -11.664 -4.246 1 96.31 114 GLU A CA 1
ATOM 921 C C . GLU A 1 114 ? 20.047 -10.922 -2.953 1 96.31 114 GLU A C 1
ATOM 923 O O . GLU A 1 114 ? 19.094 -11.281 -2.254 1 96.31 114 GLU A O 1
ATOM 928 N N . PRO A 1 115 ? 20.938 -9.969 -2.607 1 96.75 115 PRO A N 1
ATOM 929 C CA . PRO A 1 115 ? 20.531 -9.117 -1.49 1 96.75 115 PRO A CA 1
ATOM 930 C C . PRO A 1 115 ? 19.203 -8.422 -1.745 1 96.75 115 PRO A C 1
ATOM 932 O O . PRO A 1 115 ? 18.906 -8.023 -2.877 1 96.75 115 PRO A O 1
ATOM 935 N N . ILE A 1 116 ? 18.375 -8.352 -0.673 1 97.75 116 ILE A N 1
ATOM 936 C CA . ILE A 1 116 ? 17.094 -7.672 -0.801 1 97.75 116 ILE A CA 1
ATOM 937 C C . ILE A 1 116 ? 17.312 -6.234 -1.263 1 97.75 116 ILE A C 1
ATOM 939 O O . ILE A 1 116 ? 18.031 -5.469 -0.607 1 97.75 116 ILE A O 1
ATOM 943 N N . PRO A 1 117 ? 16.734 -5.844 -2.352 1 97.69 117 PRO A N 1
ATOM 944 C CA . PRO A 1 117 ? 16.938 -4.477 -2.838 1 97.69 117 PRO A CA 1
ATOM 945 C C . PRO A 1 117 ? 16.453 -3.422 -1.845 1 97.69 117 PRO A C 1
ATOM 947 O O . PRO A 1 117 ? 15.375 -3.57 -1.256 1 97.69 117 PRO A O 1
ATOM 950 N N . GLY A 1 118 ? 17.297 -2.396 -1.573 1 95.56 118 GLY A N 1
ATOM 951 C CA . GLY A 1 118 ? 16.891 -1.254 -0.766 1 95.56 118 GLY A CA 1
ATOM 952 C C . GLY A 1 118 ? 16.844 -1.562 0.719 1 95.56 118 GLY A C 1
ATOM 953 O O . GLY A 1 118 ? 16.344 -0.755 1.509 1 95.56 118 GLY A O 1
ATOM 954 N N . ALA A 1 119 ? 17.328 -2.709 1.119 1 95.75 119 ALA A N 1
ATOM 955 C CA . ALA A 1 119 ? 17.266 -3.09 2.527 1 95.75 119 ALA A CA 1
ATOM 956 C C . ALA A 1 119 ? 18.5 -2.586 3.281 1 95.75 119 ALA A C 1
ATOM 958 O O . ALA A 1 119 ? 19.266 -3.381 3.828 1 95.75 119 ALA A O 1
ATOM 959 N N . SER A 1 120 ? 18.641 -1.321 3.332 1 96.19 120 SER A N 1
ATOM 960 C CA . SER A 1 120 ? 19.719 -0.684 4.07 1 96.19 120 SER A CA 1
ATOM 961 C C . SER A 1 120 ? 19.219 0.522 4.859 1 96.19 120 SER A C 1
ATOM 963 O O . SER A 1 120 ? 18.125 1.035 4.59 1 96.19 120 SER A O 1
ATOM 965 N N . HIS A 1 121 ? 20.016 0.905 5.797 1 95.94 121 HIS A N 1
ATOM 966 C CA . HIS A 1 121 ? 19.688 2.057 6.629 1 95.94 121 HIS A CA 1
ATOM 967 C C . HIS A 1 121 ? 19.375 3.281 5.773 1 95.94 121 HIS A C 1
ATOM 969 O O . HIS A 1 121 ? 18.453 4.035 6.082 1 95.94 121 HIS A O 1
ATOM 975 N N . LYS A 1 122 ? 20 3.469 4.715 1 95.56 122 LYS A N 1
ATOM 976 C CA . LYS A 1 122 ? 19.891 4.637 3.842 1 95.56 122 LYS A CA 1
ATOM 977 C C . LYS A 1 122 ? 18.672 4.531 2.934 1 95.56 122 LYS A C 1
ATOM 979 O O . LYS A 1 122 ? 18.109 5.551 2.533 1 95.56 122 LYS A O 1
ATOM 984 N N . GLU A 1 123 ? 18.156 3.35 2.662 1 95.94 123 GLU A N 1
ATOM 985 C CA . GLU A 1 123 ? 17.234 3.215 1.542 1 95.94 123 GLU A CA 1
ATOM 986 C C . GLU A 1 123 ? 15.836 2.811 2.021 1 95.94 123 GLU A C 1
ATOM 988 O O . GLU A 1 123 ? 14.875 2.846 1.252 1 95.94 123 GLU A O 1
ATOM 993 N N . CYS A 1 124 ? 15.766 2.416 3.301 1 96.38 124 CYS A N 1
ATOM 994 C CA . CYS A 1 124 ? 14.508 1.869 3.795 1 96.38 124 CYS A CA 1
ATOM 995 C C . CYS A 1 124 ? 14.18 2.422 5.176 1 96.38 124 CYS A C 1
ATOM 997 O O . CYS A 1 124 ? 15.07 2.607 6.004 1 96.38 124 CYS A O 1
ATOM 999 N N . GLY A 1 125 ? 12.914 2.643 5.465 1 96.38 125 GLY A N 1
ATOM 1000 C CA . GLY A 1 125 ? 12.477 3.256 6.711 1 96.38 125 GLY A CA 1
ATOM 1001 C C . GLY A 1 125 ? 12.469 2.291 7.879 1 96.38 125 GLY A C 1
ATOM 1002 O O . GLY A 1 125 ? 12.305 2.703 9.031 1 96.38 125 GLY A O 1
ATOM 1003 N N . ASN A 1 126 ? 12.555 1.047 7.594 1 97.5 126 ASN A N 1
ATOM 1004 C CA . ASN A 1 126 ? 12.594 -0.048 8.555 1 97.5 126 ASN A CA 1
ATOM 1005 C C . ASN A 1 126 ? 13.43 -1.219 8.039 1 97.5 126 ASN A C 1
ATOM 1007 O O . ASN A 1 126 ? 12.938 -2.348 7.969 1 97.5 126 ASN A O 1
ATOM 1011 N N . TYR A 1 127 ? 14.719 -0.954 7.848 1 96.88 127 TYR A N 1
ATOM 1012 C CA . TYR A 1 127 ? 15.555 -1.837 7.043 1 96.88 127 TYR A CA 1
ATOM 1013 C C . TYR A 1 127 ? 15.859 -3.131 7.789 1 96.88 127 TYR A C 1
ATOM 1015 O O . TYR A 1 127 ? 16.219 -4.137 7.176 1 96.88 127 TYR A O 1
ATOM 1023 N N . LYS A 1 128 ? 15.625 -3.15 9.078 1 97.25 128 LYS A N 1
ATOM 1024 C CA . LYS A 1 128 ? 15.961 -4.336 9.859 1 97.25 128 LYS A CA 1
ATOM 1025 C C . LYS A 1 128 ? 14.828 -5.359 9.828 1 97.25 128 LYS A C 1
ATOM 1027 O O . LYS A 1 128 ? 15.016 -6.516 10.211 1 97.25 128 LYS A O 1
ATOM 1032 N N . GLU A 1 129 ? 13.68 -4.965 9.375 1 98.12 129 GLU A N 1
ATOM 1033 C CA . GLU A 1 129 ? 12.531 -5.863 9.383 1 98.12 129 GLU A CA 1
ATOM 1034 C C . GLU A 1 129 ? 12.312 -6.496 8.016 1 98.12 129 GLU A C 1
ATOM 1036 O O . GLU A 1 129 ? 11.367 -6.141 7.305 1 98.12 129 GLU A O 1
ATOM 1041 N N . HIS A 1 130 ? 13.18 -7.43 7.758 1 98.62 130 HIS A N 1
ATOM 1042 C CA . HIS A 1 130 ? 13.094 -8.227 6.539 1 98.62 130 HIS A CA 1
ATOM 1043 C C . HIS A 1 130 ? 13.312 -9.711 6.836 1 98.62 130 HIS A C 1
ATOM 1045 O O . HIS A 1 130 ? 14.016 -10.062 7.785 1 98.62 130 HIS A O 1
ATOM 1051 N N . ASN A 1 131 ? 12.672 -10.516 6.062 1 98.69 131 ASN A N 1
ATOM 1052 C CA . ASN A 1 131 ? 12.812 -11.961 6.16 1 98.69 131 ASN A CA 1
ATOM 1053 C C . ASN A 1 131 ? 12.656 -12.633 4.797 1 98.69 131 ASN A C 1
ATOM 1055 O O . ASN A 1 131 ? 11.539 -12.977 4.398 1 98.69 131 ASN A O 1
ATOM 1059 N N . LEU A 1 132 ? 13.758 -12.812 4.105 1 98.75 132 LEU A N 1
ATOM 1060 C CA . LEU A 1 132 ? 13.742 -13.352 2.752 1 98.75 132 LEU A CA 1
ATOM 1061 C C . LEU A 1 132 ? 13.195 -14.773 2.742 1 98.75 132 LEU A C 1
ATOM 1063 O O . LEU A 1 132 ? 12.414 -15.141 1.858 1 98.75 132 LEU A O 1
ATOM 1067 N N . ASP A 1 133 ? 13.609 -15.555 3.752 1 98.75 133 ASP A N 1
ATOM 1068 C CA . ASP A 1 133 ? 13.164 -16.938 3.807 1 98.75 133 ASP A CA 1
ATOM 1069 C C . ASP A 1 133 ? 11.641 -17.031 3.912 1 98.75 133 ASP A C 1
ATOM 1071 O O . ASP A 1 133 ? 11.008 -17.812 3.199 1 98.75 133 ASP A O 1
ATOM 1075 N N . MET A 1 134 ? 11.086 -16.219 4.762 1 98.81 134 MET A N 1
ATOM 1076 C CA . MET A 1 134 ? 9.633 -16.266 4.93 1 98.81 134 MET A CA 1
ATOM 1077 C C . MET A 1 134 ? 8.93 -15.656 3.717 1 98.81 134 MET A C 1
ATOM 1079 O O . MET A 1 134 ? 7.832 -16.078 3.359 1 98.81 134 MET A O 1
ATOM 1083 N N . ALA A 1 135 ? 9.547 -14.656 3.074 1 98.88 135 ALA A N 1
ATOM 1084 C CA . ALA A 1 135 ? 9.008 -14.133 1.823 1 98.88 135 ALA A CA 1
ATOM 1085 C C . ALA A 1 135 ? 8.914 -15.227 0.763 1 98.88 135 ALA A C 1
ATOM 1087 O O . ALA A 1 135 ? 7.891 -15.352 0.086 1 98.88 135 ALA A O 1
ATOM 1088 N N . LYS A 1 136 ? 9.961 -16.031 0.679 1 98.88 136 LYS A N 1
ATOM 1089 C CA . LYS A 1 136 ? 9.984 -17.141 -0.269 1 98.88 136 LYS A CA 1
ATOM 1090 C C . LYS A 1 136 ? 8.93 -18.188 0.087 1 98.88 136 LYS A C 1
ATOM 1092 O O . LYS A 1 136 ? 8.25 -18.719 -0.794 1 98.88 136 LYS A O 1
ATOM 1097 N N . TYR A 1 137 ? 8.859 -18.438 1.341 1 98.88 137 TYR A N 1
ATOM 1098 C CA . TYR A 1 137 ? 7.898 -19.422 1.812 1 98.88 137 TYR A CA 1
ATOM 1099 C C . TYR A 1 137 ? 6.473 -19.031 1.45 1 98.88 137 TYR A C 1
ATOM 1101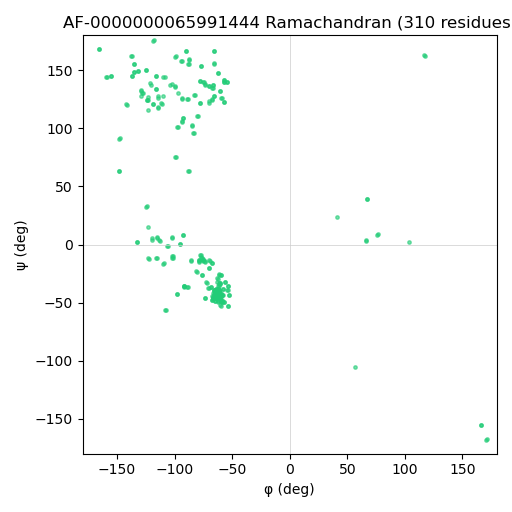 O O . TYR A 1 137 ? 5.738 -19.797 0.837 1 98.88 137 TYR A O 1
ATOM 1109 N N . GLU A 1 138 ? 6.074 -17.828 1.806 1 98.88 138 GLU A N 1
ATOM 1110 C CA . GLU A 1 138 ? 4.734 -17.328 1.497 1 98.88 138 GLU A CA 1
ATOM 1111 C C . GLU A 1 138 ? 4.488 -17.312 -0.008 1 98.88 138 GLU A C 1
ATOM 1113 O O . GLU A 1 138 ? 3.402 -17.672 -0.469 1 98.88 138 GLU A O 1
ATOM 1118 N N . SER A 1 139 ? 5.484 -16.891 -0.728 1 98.94 139 SER A N 1
ATOM 1119 C CA . SER A 1 139 ? 5.367 -16.828 -2.18 1 98.94 139 SER A CA 1
ATOM 1120 C C . SER A 1 139 ? 5.215 -18.203 -2.795 1 98.94 139 SER A C 1
ATOM 1122 O O . SER A 1 139 ? 4.469 -18.391 -3.762 1 98.94 139 SER A O 1
ATOM 1124 N N . SER A 1 140 ? 5.945 -19.156 -2.244 1 98.88 140 SER A N 1
ATOM 1125 C CA . SER A 1 140 ? 5.863 -20.516 -2.76 1 98.88 140 SER A CA 1
ATOM 1126 C C . SER A 1 140 ? 4.473 -21.109 -2.541 1 98.88 140 SER A C 1
ATOM 1128 O O . SER A 1 140 ? 3.951 -21.812 -3.404 1 98.88 140 SER A O 1
ATOM 1130 N N . LYS A 1 141 ? 3.916 -20.875 -1.384 1 98.62 141 LYS A N 1
ATOM 1131 C CA . LYS A 1 141 ? 2.559 -21.344 -1.111 1 98.62 141 LYS A CA 1
ATOM 1132 C C . LYS A 1 141 ? 1.558 -20.703 -2.07 1 98.62 141 LYS A C 1
ATOM 1134 O O . LYS A 1 141 ? 0.663 -21.391 -2.582 1 98.62 141 LYS A O 1
ATOM 1139 N N . TYR A 1 142 ? 1.696 -19.422 -2.32 1 98.88 142 TYR A N 1
ATOM 1140 C CA . TYR A 1 142 ? 0.807 -18.719 -3.236 1 98.88 142 TYR A CA 1
ATOM 1141 C C . TYR A 1 142 ? 0.972 -19.234 -4.66 1 98.88 142 TYR A C 1
ATOM 1143 O O . TYR A 1 142 ? -0.008 -19.344 -5.402 1 98.88 142 TYR A O 1
ATOM 1151 N N . LEU A 1 143 ? 2.199 -19.5 -5.055 1 98.62 143 LEU A N 1
ATOM 1152 C CA . LEU A 1 143 ? 2.486 -19.984 -6.395 1 98.62 143 LEU A CA 1
ATOM 1153 C C . LEU A 1 143 ? 1.774 -21.312 -6.652 1 98.62 143 LEU A C 1
ATOM 1155 O O . LEU A 1 143 ? 1.349 -21.578 -7.773 1 98.62 143 LEU A O 1
ATOM 1159 N N . GLN A 1 144 ? 1.633 -22.125 -5.617 1 98.25 144 GLN A N 1
ATOM 1160 C CA . GLN A 1 144 ? 0.901 -23.375 -5.762 1 98.25 144 GLN A CA 1
ATOM 1161 C C . GLN A 1 144 ? -0.55 -23.125 -6.16 1 98.25 144 GLN A C 1
ATOM 1163 O O . GLN A 1 144 ? -1.115 -23.859 -6.969 1 98.25 144 GLN A O 1
ATOM 1168 N N . ILE A 1 145 ? -1.086 -22.125 -5.586 1 97.88 145 ILE A N 1
ATOM 1169 C CA . ILE A 1 145 ? -2.457 -21.734 -5.914 1 97.88 145 ILE A CA 1
ATOM 1170 C C . ILE A 1 145 ? -2.521 -21.234 -7.352 1 97.88 145 ILE A C 1
ATOM 1172 O O . ILE A 1 145 ? -3.412 -21.609 -8.117 1 97.88 145 ILE A O 1
ATOM 1176 N N . LEU A 1 146 ? -1.577 -20.391 -7.703 1 98.5 146 LEU A N 1
ATOM 1177 C CA . LEU A 1 146 ? -1.544 -19.812 -9.039 1 98.5 146 LEU A CA 1
ATOM 1178 C C . LEU A 1 146 ? -1.38 -20.891 -10.102 1 98.5 146 LEU A C 1
ATOM 1180 O O . LEU A 1 146 ? -1.963 -20.797 -11.188 1 98.5 146 LEU A O 1
ATOM 1184 N N . ASN A 1 147 ? -0.642 -21.891 -9.797 1 97.56 147 ASN A N 1
ATOM 1185 C CA . ASN A 1 147 ? -0.396 -22.984 -10.727 1 97.56 147 ASN A CA 1
ATOM 1186 C C . ASN A 1 147 ? -1.649 -23.828 -10.945 1 97.56 147 ASN A C 1
ATOM 1188 O O . ASN A 1 147 ? -1.748 -24.547 -11.938 1 97.56 147 ASN A O 1
ATOM 1192 N N . ASN A 1 148 ? -2.596 -23.781 -10.055 1 97.12 148 ASN A N 1
ATOM 1193 C CA . ASN A 1 148 ? -3.857 -24.5 -10.141 1 97.12 148 ASN A CA 1
ATOM 1194 C C . ASN A 1 148 ? -5.055 -23.562 -10.031 1 97.12 148 ASN A C 1
ATOM 1196 O O . ASN A 1 148 ? -6.043 -23.891 -9.367 1 97.12 148 ASN A O 1
ATOM 1200 N N . ILE A 1 149 ? -4.824 -22.438 -10.531 1 97.31 149 ILE A N 1
ATOM 1201 C CA . ILE A 1 149 ? -5.793 -21.375 -10.297 1 97.31 149 ILE A CA 1
ATOM 1202 C C . ILE A 1 149 ? -7.105 -21.703 -11.008 1 97.31 149 ILE A C 1
ATOM 1204 O O . ILE A 1 149 ? -7.098 -22.219 -12.133 1 97.31 149 ILE A O 1
ATOM 1208 N N . LYS A 1 150 ? -8.242 -21.5 -10.406 1 97.19 150 LYS A N 1
ATOM 1209 C CA . LYS A 1 150 ? -9.586 -21.75 -10.898 1 97.19 150 LYS A CA 1
ATOM 1210 C C . LYS A 1 150 ? -10.398 -20.469 -10.977 1 97.19 150 LYS A C 1
ATOM 1212 O O . LYS A 1 150 ? -9.93 -19.406 -10.562 1 97.19 150 LYS A O 1
ATOM 1217 N N . GLU A 1 151 ? -11.586 -20.547 -11.477 1 96.25 151 GLU A N 1
ATOM 1218 C CA . GLU A 1 151 ? -12.453 -19.391 -11.648 1 96.25 151 GLU A CA 1
ATOM 1219 C C . GLU A 1 151 ? -12.766 -18.734 -10.312 1 96.25 151 GLU A C 1
ATOM 1221 O O . GLU A 1 151 ? -12.883 -17.516 -10.219 1 96.25 151 GLU A O 1
ATOM 1226 N N . GLU A 1 152 ? -12.867 -19.562 -9.266 1 96.44 152 GLU A N 1
ATOM 1227 C CA . GLU A 1 152 ? -13.227 -19.062 -7.938 1 96.44 152 GLU A CA 1
ATOM 1228 C C . GLU A 1 152 ? -12.102 -18.219 -7.344 1 96.44 152 GLU A C 1
ATOM 1230 O O . GLU A 1 152 ? -12.305 -17.516 -6.355 1 96.44 152 GLU A O 1
ATOM 1235 N N . ASN A 1 153 ? -10.891 -18.281 -7.934 1 98.19 153 ASN A N 1
ATOM 1236 C CA . ASN A 1 153 ? -9.75 -17.484 -7.496 1 98.19 153 ASN A CA 1
ATOM 1237 C C . ASN A 1 153 ? -9.617 -16.203 -8.32 1 98.19 153 ASN A C 1
ATOM 1239 O O . ASN A 1 153 ? -8.727 -15.391 -8.07 1 98.19 153 ASN A O 1
ATOM 1243 N N . LEU A 1 154 ? -10.562 -15.969 -9.32 1 98.19 154 LEU A N 1
ATOM 1244 C CA . LEU A 1 154 ? -10.359 -14.891 -10.281 1 98.19 154 LEU A CA 1
ATOM 1245 C C . LEU A 1 154 ? -11.539 -13.922 -10.266 1 98.19 154 LEU A C 1
ATOM 1247 O O . LEU A 1 154 ? -11.469 -12.836 -10.852 1 98.19 154 LEU A O 1
ATOM 1251 N N . LYS A 1 155 ? -12.586 -14.336 -9.609 1 95.81 155 LYS A N 1
ATOM 1252 C CA . LYS A 1 155 ? -13.789 -13.516 -9.492 1 95.81 155 LYS A CA 1
ATOM 1253 C C . LYS A 1 155 ? -14.211 -13.367 -8.031 1 95.81 155 LYS A C 1
ATOM 1255 O O . LYS A 1 155 ? -14.18 -14.336 -7.27 1 95.81 155 LYS A O 1
ATOM 1260 N N . TYR A 1 156 ? -14.43 -12.156 -7.715 1 94.44 156 TYR A N 1
ATOM 1261 C CA . TYR A 1 156 ? -14.969 -11.961 -6.371 1 94.44 156 TYR A CA 1
ATOM 1262 C C . TYR A 1 156 ? -16.266 -12.75 -6.188 1 94.44 156 TYR A C 1
ATOM 1264 O O . TYR A 1 156 ? -17.078 -12.852 -7.113 1 94.44 156 TYR A O 1
ATOM 1272 N N . PRO A 1 157 ? -16.469 -13.297 -5.078 1 90.56 157 PRO A N 1
ATOM 1273 C CA . PRO A 1 157 ? -17.734 -14.008 -4.82 1 90.56 157 PRO A CA 1
ATOM 1274 C C . PRO A 1 157 ? -18.906 -13.062 -4.621 1 90.56 157 PRO A C 1
ATOM 1276 O O . PRO A 1 157 ? -18.719 -11.906 -4.242 1 90.56 157 PRO A O 1
ATOM 1279 N N . MET B 1 1 ? 19.375 -5.906 -12.125 1 80.56 1 MET B N 1
ATOM 1280 C CA . MET B 1 1 ? 18.156 -5.113 -11.984 1 80.56 1 MET B CA 1
ATOM 1281 C C . MET B 1 1 ? 18.5 -3.664 -11.648 1 80.56 1 MET B C 1
ATOM 1283 O O . MET B 1 1 ? 19.422 -3.398 -10.875 1 80.56 1 MET B O 1
ATOM 1287 N N . LYS B 1 2 ? 17.75 -2.707 -12.344 1 85.88 2 LYS B N 1
ATOM 1288 C CA . LYS B 1 2 ? 17.938 -1.284 -12.078 1 85.88 2 LYS B CA 1
ATOM 1289 C C . LYS B 1 2 ? 17.297 -0.888 -10.75 1 85.88 2 LYS B C 1
ATOM 1291 O O . LYS B 1 2 ? 16.219 -1.387 -10.398 1 85.88 2 LYS B O 1
ATOM 1296 N N . LYS B 1 3 ? 18.047 -0.011 -10.039 1 85.88 3 LYS B N 1
ATOM 1297 C CA . LYS B 1 3 ? 17.516 0.524 -8.797 1 85.88 3 LYS B CA 1
ATOM 1298 C C . LYS B 1 3 ? 16.312 1.426 -9.055 1 85.88 3 LYS B C 1
ATOM 1300 O O . LYS B 1 3 ? 16.344 2.26 -9.961 1 85.88 3 LYS B O 1
ATOM 1305 N N . ILE B 1 4 ? 15.312 1.214 -8.258 1 83.88 4 ILE B N 1
ATOM 1306 C CA . ILE B 1 4 ? 14.125 2.031 -8.477 1 83.88 4 ILE B CA 1
ATOM 1307 C C . ILE B 1 4 ? 14.25 3.338 -7.695 1 83.88 4 ILE B C 1
ATOM 1309 O O . ILE B 1 4 ? 15.008 3.422 -6.727 1 83.88 4 ILE B O 1
ATOM 1313 N N . THR B 1 5 ? 13.516 4.328 -8.094 1 80.06 5 THR B N 1
ATOM 1314 C CA . THR B 1 5 ? 13.625 5.691 -7.59 1 80.06 5 THR B CA 1
ATOM 1315 C C . THR B 1 5 ? 13.422 5.727 -6.078 1 80.06 5 THR B C 1
ATOM 1317 O O . THR B 1 5 ? 14.125 6.449 -5.367 1 80.06 5 THR B O 1
ATOM 1320 N N . SER B 1 6 ? 12.555 4.98 -5.539 1 82 6 SER B N 1
ATOM 1321 C CA . SER B 1 6 ? 12.258 4.988 -4.113 1 82 6 SER B CA 1
ATOM 1322 C C . SER B 1 6 ? 13.477 4.602 -3.287 1 82 6 SER B C 1
ATOM 1324 O O . SER B 1 6 ? 13.625 5.039 -2.145 1 82 6 SER B O 1
ATOM 1326 N N . PHE B 1 7 ? 14.359 3.861 -3.865 1 87.06 7 PHE B N 1
ATOM 1327 C CA . PHE B 1 7 ? 15.516 3.371 -3.129 1 87.06 7 PHE B CA 1
ATOM 1328 C C . PHE B 1 7 ? 16.703 4.324 -3.277 1 87.06 7 PHE B C 1
ATOM 1330 O O . PHE B 1 7 ? 17.797 4.035 -2.805 1 87.06 7 PHE B O 1
ATOM 1337 N N . THR B 1 8 ? 16.438 5.477 -3.873 1 87.5 8 THR B N 1
ATOM 1338 C CA . THR B 1 8 ? 17.516 6.438 -4.055 1 87.5 8 THR B CA 1
ATOM 1339 C C . THR B 1 8 ? 17.422 7.559 -3.023 1 87.5 8 THR B C 1
ATOM 1341 O O . THR B 1 8 ? 18.344 8.367 -2.895 1 87.5 8 THR B O 1
ATOM 1344 N N . ILE B 1 9 ? 16.359 7.621 -2.301 1 90.94 9 ILE B N 1
ATOM 1345 C CA . ILE B 1 9 ? 16.156 8.625 -1.259 1 90.94 9 ILE B CA 1
ATOM 1346 C C . ILE B 1 9 ? 17.031 8.281 -0.046 1 90.94 9 ILE B C 1
ATOM 1348 O O . ILE B 1 9 ? 17.109 7.121 0.354 1 90.94 9 ILE B O 1
ATOM 1352 N N . ASP B 1 10 ? 17.656 9.266 0.542 1 94.62 10 ASP B N 1
ATOM 1353 C CA . ASP B 1 10 ? 18.469 9.055 1.742 1 94.62 10 ASP B CA 1
ATOM 1354 C C . ASP B 1 10 ? 17.594 9.102 2.998 1 94.62 10 ASP B C 1
ATOM 1356 O O . ASP B 1 10 ? 17.359 10.172 3.555 1 94.62 10 ASP B O 1
ATOM 1360 N N . HIS B 1 11 ? 17.281 7.98 3.564 1 95.62 11 HIS B N 1
ATOM 1361 C CA . HIS B 1 11 ? 16.344 7.859 4.68 1 95.62 11 HIS B CA 1
ATOM 1362 C C . HIS B 1 11 ? 16.984 8.32 5.984 1 95.62 11 HIS B C 1
ATOM 1364 O O . HIS B 1 11 ? 16.297 8.562 6.977 1 95.62 11 HIS B O 1
ATOM 1370 N N . THR B 1 12 ? 18.266 8.477 5.934 1 95.31 12 THR B N 1
ATOM 1371 C CA . THR B 1 12 ? 18.938 8.914 7.148 1 95.31 12 THR B CA 1
ATOM 1372 C C . THR B 1 12 ? 18.75 10.406 7.375 1 95.31 12 THR B C 1
ATOM 1374 O O . THR B 1 12 ? 19.016 10.914 8.461 1 95.31 12 THR B O 1
ATOM 1377 N N . LYS B 1 13 ? 18.188 11.102 6.391 1 95.69 13 LYS B N 1
ATOM 1378 C CA . LYS B 1 13 ? 17.984 12.539 6.465 1 95.69 13 LYS B CA 1
ATOM 1379 C C . LYS B 1 13 ? 16.516 12.898 6.355 1 95.69 13 LYS B C 1
ATOM 1381 O O . LYS B 1 13 ? 16.156 14.078 6.254 1 95.69 13 LYS B O 1
ATOM 1386 N N . LEU B 1 14 ? 15.734 11.922 6.328 1 96.06 14 LEU B N 1
ATOM 1387 C CA . LEU B 1 14 ? 14.328 12.156 6.031 1 96.06 14 LEU B CA 1
ATOM 1388 C C . LEU B 1 14 ? 13.539 12.438 7.305 1 96.06 14 LEU B C 1
ATOM 1390 O O . LEU B 1 14 ? 13.617 11.664 8.266 1 96.06 14 LEU B O 1
ATOM 1394 N N . ASN B 1 15 ? 12.836 13.523 7.387 1 97.25 15 ASN B N 1
ATOM 1395 C CA . ASN B 1 15 ? 11.906 13.867 8.453 1 97.25 15 ASN B CA 1
ATOM 1396 C C . ASN B 1 15 ? 10.477 13.477 8.102 1 97.25 15 ASN B C 1
ATOM 1398 O O . ASN B 1 15 ? 10.156 13.281 6.93 1 97.25 15 ASN B O 1
ATOM 1402 N N . PRO B 1 16 ? 9.664 13.336 9.188 1 98.44 16 PRO B N 1
ATOM 1403 C CA . PRO B 1 16 ? 8.242 13.25 8.859 1 98.44 16 PRO B CA 1
ATOM 1404 C C . PRO B 1 16 ? 7.762 14.422 8.008 1 98.44 16 PRO B C 1
ATOM 1406 O O . PRO B 1 16 ? 8.219 15.555 8.195 1 98.44 16 PRO B O 1
ATOM 1409 N N . GLY B 1 17 ? 6.914 14.172 7.035 1 98.62 17 GLY B N 1
ATOM 1410 C CA . GLY B 1 17 ? 6.48 15.219 6.121 1 98.62 17 GLY B CA 1
ATOM 1411 C C . GLY B 1 17 ? 5.684 14.688 4.945 1 98.62 17 GLY B C 1
ATOM 1412 O O . GLY B 1 17 ? 5.07 13.625 5.035 1 98.62 17 GLY B O 1
ATOM 1413 N N . ILE B 1 18 ? 5.484 15.523 3.998 1 98.81 18 ILE B N 1
ATOM 1414 C CA . ILE B 1 18 ? 4.805 15.227 2.742 1 98.81 18 ILE B CA 1
ATOM 1415 C C . ILE B 1 18 ? 5.789 15.344 1.582 1 98.81 18 ILE B C 1
ATOM 1417 O O . ILE B 1 18 ? 6.316 16.422 1.316 1 98.81 18 ILE B O 1
ATOM 1421 N N . TYR B 1 19 ? 6.023 14.211 0.856 1 98.38 19 TYR B N 1
ATOM 1422 C CA . TYR B 1 19 ? 7.039 14.211 -0.193 1 98.38 19 TYR B CA 1
ATOM 1423 C C . TYR B 1 19 ? 6.473 13.672 -1.5 1 98.38 19 TYR B C 1
ATOM 1425 O O . TYR B 1 19 ? 5.805 12.633 -1.513 1 98.38 19 TYR B O 1
ATOM 1433 N N . VAL B 1 20 ? 6.711 14.367 -2.559 1 97.44 20 VAL B N 1
ATOM 1434 C CA . VAL B 1 20 ? 6.418 13.812 -3.877 1 97.44 20 VAL B CA 1
ATOM 1435 C C . VAL B 1 20 ? 7.535 12.859 -4.297 1 97.44 20 VAL B C 1
ATOM 1437 O O . VAL B 1 20 ? 8.664 13.289 -4.547 1 97.44 20 VAL B O 1
ATOM 1440 N N . SER B 1 21 ? 7.234 11.664 -4.336 1 94.75 21 SER B N 1
ATOM 1441 C CA . SER B 1 21 ? 8.266 10.68 -4.637 1 94.75 21 SER B CA 1
ATOM 1442 C C . SER B 1 21 ? 8.391 10.445 -6.141 1 94.75 21 SER B C 1
ATOM 1444 O O . SER B 1 21 ? 9.477 10.172 -6.645 1 94.75 21 SER B O 1
ATOM 1446 N N . ARG B 1 22 ? 7.297 10.469 -6.828 1 92.81 22 ARG B N 1
ATOM 1447 C CA . ARG B 1 22 ? 7.328 10.18 -8.258 1 92.81 22 ARG B CA 1
ATOM 1448 C C . ARG B 1 22 ? 6.152 10.828 -8.977 1 92.81 22 ARG B C 1
ATOM 1450 O O . ARG B 1 22 ? 5.082 11.008 -8.383 1 92.81 22 ARG B O 1
ATOM 1457 N N . LYS B 1 23 ? 6.414 11.242 -10.172 1 94.31 23 LYS B N 1
ATOM 1458 C CA . LYS B 1 23 ? 5.379 11.648 -11.117 1 94.31 23 LYS B CA 1
ATOM 1459 C C . LYS B 1 23 ? 5.391 10.766 -12.359 1 94.31 23 LYS B C 1
ATOM 1461 O O . LYS B 1 23 ? 6.414 10.656 -13.039 1 94.31 23 LYS B O 1
ATOM 1466 N N . ASP B 1 24 ? 4.301 10.148 -12.586 1 91.94 24 ASP B N 1
ATOM 1467 C CA . ASP B 1 24 ? 4.164 9.281 -13.758 1 91.94 24 ASP B CA 1
ATOM 1468 C C . ASP B 1 24 ? 3.213 9.898 -14.781 1 91.94 24 ASP B C 1
ATOM 1470 O O . ASP B 1 24 ? 2.33 10.68 -14.43 1 91.94 24 ASP B O 1
ATOM 1474 N N . THR B 1 25 ? 3.578 9.656 -16 1 92.31 25 THR B N 1
ATOM 1475 C CA . THR B 1 25 ? 2.703 10.078 -17.094 1 92.31 25 THR B CA 1
ATOM 1476 C C . THR B 1 25 ? 2.318 8.891 -17.969 1 92.31 25 THR B C 1
ATOM 1478 O O . THR B 1 25 ? 3.184 8.117 -18.391 1 92.31 25 THR B O 1
ATOM 1481 N N . PHE B 1 26 ? 1.174 8.703 -18.109 1 89.06 26 PHE B N 1
ATOM 1482 C CA . PHE B 1 26 ? 0.648 7.723 -19.062 1 89.06 26 PHE B CA 1
ATOM 1483 C C . PHE B 1 26 ? -0.311 8.383 -20.047 1 89.06 26 PHE B C 1
ATOM 1485 O O . PHE B 1 26 ? -1.334 8.938 -19.641 1 89.06 26 PHE B O 1
ATOM 1492 N N . GLU B 1 27 ? 0.179 8.328 -21.344 1 86.94 27 GLU B N 1
ATOM 1493 C CA . GLU B 1 27 ? -0.477 9.125 -22.375 1 86.94 27 GLU B CA 1
ATOM 1494 C C . GLU B 1 27 ? -0.507 10.602 -22 1 86.94 27 GLU B C 1
ATOM 1496 O O . GLU B 1 27 ? 0.533 11.195 -21.703 1 86.94 27 GLU B O 1
ATOM 1501 N N . ASN B 1 28 ? -1.524 11.266 -21.594 1 87.25 28 ASN B N 1
ATOM 1502 C CA . ASN B 1 28 ? -1.583 12.68 -21.266 1 87.25 28 ASN B CA 1
ATOM 1503 C C . ASN B 1 28 ? -2.072 12.906 -19.828 1 87.25 28 ASN B C 1
ATOM 1505 O O . ASN B 1 28 ? -2.402 14.031 -19.453 1 87.25 28 ASN B O 1
ATOM 1509 N N . VAL B 1 29 ? -1.999 11.781 -19.188 1 91.75 29 VAL B N 1
ATOM 1510 C CA . VAL B 1 29 ? -2.498 11.898 -17.828 1 91.75 29 VAL B CA 1
ATOM 1511 C C . VAL B 1 29 ? -1.339 11.789 -16.844 1 91.75 29 VAL B C 1
ATOM 1513 O O . VAL B 1 29 ? -0.562 10.828 -16.891 1 91.75 29 VAL B O 1
ATOM 1516 N N . ILE B 1 30 ? -1.249 12.758 -15.945 1 94.12 30 ILE B N 1
ATOM 1517 C CA . ILE B 1 30 ? -0.172 12.789 -14.961 1 94.12 30 ILE B CA 1
ATOM 1518 C C . ILE B 1 30 ? -0.695 12.32 -13.609 1 94.12 30 ILE B C 1
ATOM 1520 O O . ILE B 1 30 ? -1.802 12.68 -13.203 1 94.12 30 ILE B O 1
ATOM 1524 N N . PHE B 1 31 ? 0.12 11.5 -12.938 1 94.81 31 PHE B N 1
ATOM 1525 C CA . PHE B 1 31 ? -0.141 11.016 -11.586 1 94.81 31 PHE B CA 1
ATOM 1526 C C . PHE B 1 31 ? 0.989 11.414 -10.648 1 94.81 31 PHE B C 1
ATOM 1528 O O . PHE B 1 31 ? 2.164 11.352 -11.016 1 94.81 31 PHE B O 1
ATOM 1535 N N . THR B 1 32 ? 0.58 11.805 -9.508 1 97.25 32 THR B N 1
ATOM 1536 C CA . THR B 1 32 ? 1.572 12.133 -8.492 1 97.25 32 THR B CA 1
ATOM 1537 C C . THR B 1 32 ? 1.531 11.125 -7.348 1 97.25 32 THR B C 1
ATOM 1539 O O . THR B 1 32 ? 0.471 10.875 -6.77 1 97.25 32 THR B O 1
ATOM 1542 N N . THR B 1 33 ? 2.605 10.477 -7.09 1 97.31 33 THR B N 1
ATOM 1543 C CA . THR B 1 33 ? 2.758 9.609 -5.926 1 97.31 33 THR B CA 1
ATOM 1544 C C . THR B 1 33 ? 3.373 10.367 -4.758 1 97.31 33 THR B C 1
ATOM 1546 O O . THR B 1 33 ? 4.441 10.977 -4.895 1 97.31 33 THR B O 1
ATOM 1549 N N . ILE B 1 34 ? 2.68 10.32 -3.646 1 98.25 34 ILE B N 1
ATOM 1550 C CA . ILE B 1 34 ? 3.064 11.078 -2.463 1 98.25 34 ILE B CA 1
ATOM 1551 C C . ILE B 1 34 ? 3.424 10.125 -1.329 1 98.25 34 ILE B C 1
ATOM 1553 O O . ILE B 1 34 ? 2.707 9.148 -1.078 1 98.25 34 ILE B O 1
ATOM 1557 N N . ASP B 1 35 ? 4.52 10.406 -0.697 1 98.25 35 ASP B N 1
ATOM 1558 C CA . ASP B 1 35 ? 4.891 9.758 0.555 1 98.25 35 ASP B CA 1
ATOM 1559 C C . ASP B 1 35 ? 4.426 10.57 1.759 1 98.25 35 ASP B C 1
ATOM 1561 O O . ASP B 1 35 ? 4.98 11.633 2.047 1 98.25 35 ASP B O 1
ATOM 1565 N N . ILE B 1 36 ? 3.436 10.062 2.355 1 98.81 36 ILE B N 1
ATOM 1566 C CA . ILE B 1 36 ? 3.047 10.602 3.652 1 98.81 36 ILE B CA 1
ATOM 1567 C C . ILE B 1 36 ? 3.887 9.961 4.754 1 98.81 36 ILE B C 1
ATOM 1569 O O . ILE B 1 36 ? 3.578 8.859 5.219 1 98.81 36 ILE B O 1
ATOM 1573 N N . ARG B 1 37 ? 4.953 10.672 5.113 1 98.69 37 ARG B N 1
ATOM 1574 C CA . ARG B 1 37 ? 5.906 10.141 6.078 1 98.69 37 ARG B CA 1
ATOM 1575 C C . ARG B 1 37 ? 5.555 10.57 7.496 1 98.69 37 ARG B C 1
ATOM 1577 O O . ARG B 1 37 ? 5.742 11.734 7.863 1 98.69 37 ARG B O 1
ATOM 1584 N N . ILE B 1 38 ? 5.098 9.633 8.25 1 98.81 38 ILE B N 1
ATOM 1585 C CA . ILE B 1 38 ? 4.574 9.93 9.586 1 98.81 38 ILE B CA 1
ATOM 1586 C C . ILE B 1 38 ? 5.691 9.805 10.617 1 98.81 38 ILE B C 1
ATOM 1588 O O . ILE B 1 38 ? 5.715 10.531 11.609 1 98.81 38 ILE B O 1
ATOM 1592 N N . LYS B 1 39 ? 6.574 8.859 10.398 1 98.56 39 LYS B N 1
ATOM 1593 C CA . LYS B 1 39 ? 7.684 8.578 11.305 1 98.56 39 LYS B CA 1
ATOM 1594 C C . LYS B 1 39 ? 9.023 8.844 10.633 1 98.56 39 LYS B C 1
ATOM 1596 O O . LYS B 1 39 ? 9.203 8.539 9.453 1 98.56 39 LYS B O 1
ATOM 1601 N N . ALA B 1 40 ? 9.984 9.32 11.398 1 97.81 40 ALA B N 1
ATOM 1602 C CA . ALA B 1 40 ? 11.359 9.359 10.914 1 97.81 40 ALA B CA 1
ATOM 1603 C C . ALA B 1 40 ? 11.922 7.953 10.742 1 97.81 40 ALA B C 1
ATOM 1605 O O . ALA B 1 40 ? 11.922 7.16 11.688 1 97.81 40 ALA B O 1
ATOM 1606 N N . PRO B 1 41 ? 12.406 7.652 9.562 1 97.19 41 PRO B N 1
ATOM 1607 C CA . PRO B 1 41 ? 12.859 6.289 9.266 1 97.19 41 PRO B CA 1
ATOM 1608 C C . PRO B 1 41 ? 13.984 5.828 10.195 1 97.19 41 PRO B C 1
ATOM 1610 O O . PRO B 1 41 ? 14.984 6.531 10.359 1 97.19 41 PRO B O 1
ATOM 1613 N N . ASN B 1 42 ? 13.812 4.703 10.828 1 96.62 42 ASN B N 1
ATOM 1614 C CA . ASN B 1 42 ? 14.805 4.008 11.641 1 96.62 42 ASN B CA 1
ATOM 1615 C C . ASN B 1 42 ? 15.172 4.805 12.891 1 96.62 42 ASN B C 1
ATOM 1617 O O . ASN B 1 42 ? 16.109 4.453 13.602 1 96.62 42 ASN B O 1
ATOM 1621 N N . ILE B 1 43 ? 14.586 5.875 13.141 1 96.31 43 ILE B N 1
ATOM 1622 C CA . ILE B 1 43 ? 14.828 6.719 14.305 1 96.31 43 ILE B CA 1
ATOM 1623 C C . ILE B 1 43 ? 13.648 6.617 15.266 1 96.31 43 ILE B C 1
ATOM 1625 O O . ILE B 1 43 ? 13.82 6.234 16.422 1 96.31 43 ILE B O 1
ATOM 1629 N N . GLU B 1 44 ? 12.492 6.898 14.789 1 97.69 44 GLU B N 1
ATOM 1630 C CA . GLU B 1 44 ? 11.281 6.754 15.578 1 97.69 44 GLU B CA 1
ATOM 1631 C C . GLU B 1 44 ? 10.711 5.344 15.461 1 97.69 44 GLU B C 1
ATOM 1633 O O . GLU B 1 44 ? 10.93 4.656 14.469 1 97.69 44 GLU B O 1
ATOM 1638 N N . PRO B 1 45 ? 9.953 4.949 16.484 1 97.62 45 PRO B N 1
ATOM 1639 C CA . PRO B 1 45 ? 9.281 3.652 16.344 1 97.62 45 PRO B CA 1
ATOM 1640 C C . PRO B 1 45 ? 8.289 3.621 15.18 1 97.62 45 PRO B C 1
ATOM 1642 O O . PRO B 1 45 ? 7.641 4.629 14.891 1 97.62 45 PRO B O 1
ATOM 1645 N N . ILE B 1 46 ? 8.156 2.523 14.586 1 98.31 46 ILE B N 1
ATOM 1646 C CA . ILE B 1 46 ? 7.199 2.318 13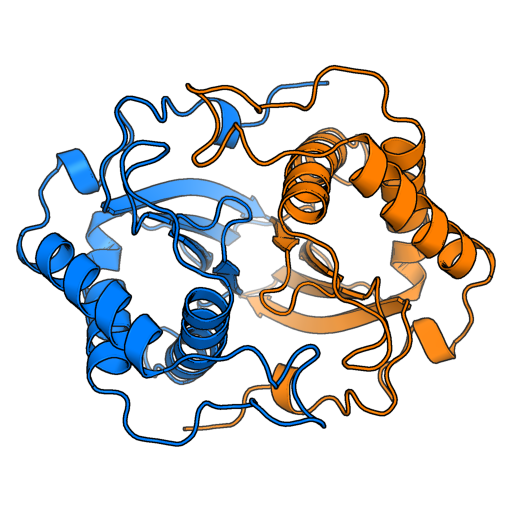.5 1 98.31 46 ILE B CA 1
ATOM 1647 C C . ILE B 1 46 ? 5.777 2.439 14.047 1 98.31 46 ILE B C 1
ATOM 1649 O O . ILE B 1 46 ? 5.57 2.498 15.258 1 98.31 46 ILE B O 1
ATOM 1653 N N . ILE B 1 47 ? 4.832 2.545 13.148 1 98.75 47 ILE B N 1
ATOM 1654 C CA . ILE B 1 47 ? 3.418 2.469 13.5 1 98.75 47 ILE B CA 1
ATOM 1655 C C . ILE B 1 47 ? 2.99 1.006 13.602 1 98.75 47 ILE B C 1
ATOM 1657 O O . ILE B 1 47 ? 3.229 0.217 12.688 1 98.75 47 ILE B O 1
ATOM 1661 N N . GLU B 1 48 ? 2.387 0.696 14.672 1 98.44 48 GLU B N 1
ATOM 1662 C CA . GLU B 1 48 ? 1.942 -0.681 14.867 1 98.44 48 GLU B CA 1
ATOM 1663 C C . GLU B 1 48 ? 0.856 -1.057 13.859 1 98.44 48 GLU B C 1
ATOM 1665 O O . GLU B 1 48 ? 0.083 -0.201 13.422 1 98.44 48 GLU B O 1
ATOM 1670 N N . ASN B 1 49 ? 0.719 -2.338 13.578 1 98.62 49 ASN B N 1
ATOM 1671 C CA . ASN B 1 49 ? -0.142 -2.836 12.516 1 98.62 49 ASN B CA 1
ATOM 1672 C C . ASN B 1 49 ? -1.604 -2.475 12.758 1 98.62 49 ASN B C 1
ATOM 1674 O O . ASN B 1 49 ? -2.316 -2.086 11.828 1 98.62 49 ASN B O 1
ATOM 1678 N N . ALA B 1 50 ? -2.004 -2.602 13.984 1 98.75 50 ALA B N 1
ATOM 1679 C CA . ALA B 1 50 ? -3.408 -2.322 14.281 1 98.75 50 ALA B CA 1
ATOM 1680 C C . ALA B 1 50 ? -3.744 -0.859 14.008 1 98.75 50 ALA B C 1
ATOM 1682 O O . ALA B 1 50 ? -4.836 -0.548 13.523 1 98.75 50 ALA B O 1
ATOM 1683 N N . ALA B 1 51 ? -2.846 0.014 14.312 1 98.88 51 ALA B N 1
ATOM 1684 C CA . ALA B 1 51 ? -3.049 1.446 14.109 1 98.88 51 ALA B CA 1
ATOM 1685 C C . ALA B 1 51 ? -2.971 1.807 12.625 1 98.88 51 ALA B C 1
ATOM 1687 O O . ALA B 1 51 ? -3.814 2.547 12.117 1 98.88 51 ALA B O 1
ATOM 1688 N N . ILE B 1 52 ? -1.98 1.291 11.961 1 98.88 52 ILE B N 1
ATOM 1689 C CA . ILE B 1 52 ? -1.773 1.671 10.562 1 98.88 52 ILE B CA 1
ATOM 1690 C C . ILE B 1 52 ? -2.904 1.113 9.703 1 98.88 52 ILE B C 1
ATOM 1692 O O . ILE B 1 52 ? -3.33 1.751 8.734 1 98.88 52 ILE B O 1
ATOM 1696 N N . HIS B 1 53 ? -3.396 -0.116 10.031 1 98.81 53 HIS B N 1
ATOM 1697 C CA . HIS B 1 53 ? -4.559 -0.708 9.375 1 98.81 53 HIS B CA 1
ATOM 1698 C C . HIS B 1 53 ? -5.805 0.142 9.586 1 98.81 53 HIS B C 1
ATOM 1700 O O . HIS B 1 53 ? -6.574 0.367 8.648 1 98.81 53 HIS B O 1
ATOM 1706 N N . THR B 1 54 ? -5.992 0.643 10.766 1 98.88 54 THR B N 1
ATOM 1707 C CA . THR B 1 54 ? -7.117 1.507 11.102 1 98.88 54 THR B CA 1
ATOM 1708 C C . THR B 1 54 ? -7.051 2.811 10.312 1 98.88 54 THR B C 1
ATOM 1710 O O . THR B 1 54 ? -8.047 3.242 9.734 1 98.88 54 THR B O 1
ATOM 1713 N N . ILE B 1 55 ? -5.867 3.4 10.281 1 98.94 55 ILE B N 1
ATOM 1714 C CA . ILE B 1 55 ? -5.688 4.641 9.539 1 98.94 55 ILE B CA 1
ATOM 1715 C C . ILE B 1 55 ? -5.98 4.406 8.055 1 98.94 55 ILE B C 1
ATOM 1717 O O . ILE B 1 55 ? -6.598 5.246 7.398 1 98.94 55 ILE B O 1
ATOM 1721 N N . GLU B 1 56 ? -5.559 3.271 7.555 1 98.81 56 GLU B N 1
ATOM 1722 C CA . GLU B 1 56 ? -5.836 2.926 6.168 1 98.81 56 GLU B CA 1
ATOM 1723 C C . GLU B 1 56 ? -7.34 2.893 5.895 1 98.81 56 GLU B C 1
ATOM 1725 O O . GLU B 1 56 ? -7.812 3.492 4.93 1 98.81 56 GLU B O 1
ATOM 1730 N N . HIS B 1 57 ? -8.102 2.186 6.746 1 98.56 57 HIS B N 1
ATOM 1731 C CA . HIS B 1 57 ? -9.547 2.059 6.551 1 98.56 57 HIS B CA 1
ATOM 1732 C C . HIS B 1 57 ? -10.234 3.418 6.629 1 98.56 57 HIS B C 1
ATOM 1734 O O . HIS B 1 57 ? -11.031 3.768 5.754 1 98.56 57 HIS B O 1
ATOM 1740 N N . ILE B 1 58 ? -9.922 4.164 7.664 1 98.69 58 ILE B N 1
ATOM 1741 C CA . ILE B 1 58 ? -10.57 5.457 7.863 1 98.69 58 ILE B CA 1
ATOM 1742 C C . ILE B 1 58 ? -10.141 6.422 6.754 1 98.69 58 ILE B C 1
ATOM 1744 O O . ILE B 1 58 ? -10.984 7.074 6.137 1 98.69 58 ILE B O 1
ATOM 1748 N N . GLY B 1 59 ? -8.844 6.469 6.504 1 98.62 59 GLY B N 1
ATOM 1749 C CA . GLY B 1 59 ? -8.312 7.375 5.5 1 98.62 59 GLY B CA 1
ATOM 1750 C C . GLY B 1 59 ? -8.852 7.113 4.109 1 98.62 59 GLY B C 1
ATOM 1751 O O . GLY B 1 59 ? -9.227 8.047 3.396 1 98.62 59 GLY B O 1
ATOM 1752 N N . ALA B 1 60 ? -8.852 5.816 3.707 1 97.62 60 ALA B N 1
ATOM 1753 C CA . ALA B 1 60 ? -9.398 5.465 2.396 1 97.62 60 ALA B CA 1
ATOM 1754 C C . ALA B 1 60 ? -10.852 5.898 2.268 1 97.62 60 ALA B C 1
ATOM 1756 O O . ALA B 1 60 ? -11.258 6.426 1.23 1 97.62 60 ALA B O 1
ATOM 1757 N N . THR B 1 61 ? -11.625 5.676 3.287 1 97.88 61 THR B N 1
ATOM 1758 C CA . THR B 1 61 ? -13.031 6.043 3.287 1 97.88 61 THR B CA 1
ATOM 1759 C C . THR B 1 61 ? -13.195 7.559 3.203 1 97.88 61 THR B C 1
ATOM 1761 O O . THR B 1 61 ? -13.992 8.055 2.402 1 97.88 61 THR B O 1
ATOM 1764 N N . LEU B 1 62 ? -12.5 8.281 4.008 1 98.38 62 LEU B N 1
ATOM 1765 C CA . LEU B 1 62 ? -12.578 9.742 4.016 1 98.38 62 LEU B CA 1
ATOM 1766 C C . LEU B 1 62 ? -12.188 10.312 2.66 1 98.38 62 LEU B C 1
ATOM 1768 O O . LEU B 1 62 ? -12.898 11.164 2.115 1 98.38 62 LEU B O 1
ATOM 1772 N N . LEU B 1 63 ? -11.07 9.875 2.109 1 98.25 63 LEU B N 1
ATOM 1773 C CA . LEU B 1 63 ? -10.555 10.398 0.848 1 98.25 63 LEU B CA 1
ATOM 1774 C C . LEU B 1 63 ? -11.547 10.148 -0.286 1 98.25 63 LEU B C 1
ATOM 1776 O O . LEU B 1 63 ? -11.766 11.031 -1.122 1 98.25 63 LEU B O 1
ATOM 1780 N N . ARG B 1 64 ? -12.141 9 -0.283 1 95.88 64 ARG B N 1
ATOM 1781 C CA . ARG B 1 64 ? -13.062 8.641 -1.356 1 95.88 64 ARG B CA 1
ATOM 1782 C C . ARG B 1 64 ? -14.406 9.344 -1.182 1 95.88 64 ARG B C 1
ATOM 1784 O O . ARG B 1 64 ? -15.234 9.344 -2.094 1 95.88 64 ARG B O 1
ATOM 1791 N N . ASN B 1 65 ? -14.609 9.938 -0.036 1 96.56 65 ASN B N 1
ATOM 1792 C CA . ASN B 1 65 ? -15.836 10.688 0.222 1 96.56 65 ASN B CA 1
ATOM 1793 C C . ASN B 1 65 ? -15.594 12.195 0.191 1 96.56 65 ASN B C 1
ATOM 1795 O O . ASN B 1 65 ? -16.516 12.977 0.428 1 96.56 65 ASN B O 1
ATOM 1799 N N . ASN B 1 66 ? -14.359 12.602 -0.027 1 96.56 66 ASN B N 1
ATOM 1800 C CA . ASN B 1 66 ? -14.039 14.023 -0.096 1 96.56 66 ASN B CA 1
ATOM 1801 C C . ASN B 1 66 ? -14.602 14.656 -1.362 1 96.56 66 ASN B C 1
ATOM 1803 O O . ASN B 1 66 ? -14.258 14.258 -2.475 1 96.56 66 ASN B O 1
ATOM 1807 N N . GLU B 1 67 ? -15.383 15.641 -1.29 1 94.94 67 GLU B N 1
ATOM 1808 C CA . GLU B 1 67 ? -16.125 16.234 -2.398 1 94.94 67 GLU B CA 1
ATOM 1809 C C . GLU B 1 67 ? -15.18 16.812 -3.445 1 94.94 67 GLU B C 1
ATOM 1811 O O . GLU B 1 67 ? -15.5 16.828 -4.637 1 94.94 67 GLU B O 1
ATOM 1816 N N . VAL B 1 68 ? -14.102 17.266 -3.016 1 95.19 68 VAL B N 1
ATOM 1817 C CA . VAL B 1 68 ? -13.172 17.969 -3.893 1 95.19 68 VAL B CA 1
ATOM 1818 C C . VAL B 1 68 ? -12.164 16.984 -4.484 1 95.19 68 VAL B C 1
ATOM 1820 O O . VAL B 1 68 ? -11.852 17.047 -5.676 1 95.19 68 VAL B O 1
ATOM 1823 N N . TRP B 1 69 ? -11.75 16 -3.701 1 96.25 69 TRP B N 1
ATOM 1824 C CA . TRP B 1 69 ? -10.555 15.234 -4.066 1 96.25 69 TRP B CA 1
ATOM 1825 C C . TRP B 1 69 ? -10.93 13.82 -4.496 1 96.25 69 TRP B C 1
ATOM 1827 O O . TRP B 1 69 ? -10.125 13.125 -5.113 1 96.25 69 TRP B O 1
ATOM 1837 N N . ALA B 1 70 ? -12.102 13.32 -4.223 1 95.75 70 ALA B N 1
ATOM 1838 C CA . ALA B 1 70 ? -12.469 11.914 -4.367 1 95.75 70 ALA B CA 1
ATOM 1839 C C . ALA B 1 70 ? -12.188 11.414 -5.781 1 95.75 70 ALA B C 1
ATOM 1841 O O . ALA B 1 70 ? -11.633 10.328 -5.965 1 95.75 70 ALA B O 1
ATOM 1842 N N . GLU B 1 71 ? -12.445 12.219 -6.746 1 93.69 71 GLU B N 1
ATOM 1843 C CA . GLU B 1 71 ? -12.312 11.797 -8.141 1 93.69 71 GLU B CA 1
ATOM 1844 C C . GLU B 1 71 ? -10.852 11.719 -8.562 1 93.69 71 GLU B C 1
ATOM 1846 O O . GLU B 1 71 ? -10.523 11.125 -9.594 1 93.69 71 GLU B O 1
ATOM 1851 N N . LYS B 1 72 ? -9.977 12.289 -7.762 1 95.12 72 LYS B N 1
ATOM 1852 C CA . LYS B 1 72 ? -8.555 12.32 -8.117 1 95.12 72 LYS B CA 1
ATOM 1853 C C . LYS B 1 72 ? -7.77 11.258 -7.359 1 95.12 72 LYS B C 1
ATOM 1855 O O . LYS B 1 72 ? -6.617 10.977 -7.691 1 95.12 72 LYS B O 1
ATOM 1860 N N . ILE B 1 73 ? -8.406 10.672 -6.379 1 96.56 73 ILE B N 1
ATOM 1861 C CA . ILE B 1 73 ? -7.699 9.719 -5.531 1 96.56 73 ILE B CA 1
ATOM 1862 C C . ILE B 1 73 ? -7.566 8.383 -6.262 1 96.56 73 ILE B C 1
ATOM 1864 O O . ILE B 1 73 ? -8.57 7.766 -6.625 1 96.56 73 ILE B O 1
ATOM 1868 N N . VAL B 1 74 ? -6.355 7.953 -6.426 1 95.19 74 VAL B N 1
ATOM 1869 C CA . VAL B 1 74 ? -6.09 6.668 -7.062 1 95.19 74 VAL B CA 1
ATOM 1870 C C . VAL B 1 74 ? -5.848 5.605 -5.996 1 95.19 74 VAL B C 1
ATOM 1872 O O . VAL B 1 74 ? -6.348 4.48 -6.105 1 95.19 74 VAL B O 1
ATOM 1875 N N . TYR B 1 75 ? -5.113 6.004 -5.031 1 97.19 75 TYR B N 1
ATOM 1876 C CA . TYR B 1 75 ? -4.719 5.004 -4.047 1 97.19 75 TYR B CA 1
ATOM 1877 C C . TYR B 1 75 ? -4.309 5.66 -2.734 1 97.19 75 TYR B C 1
ATOM 1879 O O . TYR B 1 75 ? -3.723 6.746 -2.73 1 97.19 75 TYR B O 1
ATOM 1887 N N . PHE B 1 76 ? -4.633 5.008 -1.64 1 98.5 76 PHE B N 1
ATOM 1888 C CA . PHE B 1 76 ? -4.137 5.312 -0.302 1 98.5 76 PHE B CA 1
ATOM 1889 C C . PHE B 1 76 ? -3.875 4.031 0.484 1 98.5 76 PHE B C 1
ATOM 1891 O O . PHE B 1 76 ? -4.793 3.236 0.705 1 98.5 76 PHE B O 1
ATOM 1898 N N . GLY B 1 77 ? -2.682 3.781 0.925 1 98.5 77 GLY B N 1
ATOM 1899 C CA . GLY B 1 77 ? -2.367 2.574 1.675 1 98.5 77 GLY B CA 1
ATOM 1900 C C . GLY B 1 77 ? -1.028 2.645 2.383 1 98.5 77 GLY B C 1
ATOM 1901 O O . GLY B 1 77 ? -0.237 3.559 2.137 1 98.5 77 GLY B O 1
ATOM 1902 N N . PRO B 1 78 ? -0.762 1.741 3.244 1 98.81 78 PRO B N 1
ATOM 1903 C CA . PRO B 1 78 ? 0.42 1.813 4.105 1 98.81 78 PRO B CA 1
ATOM 1904 C C . PRO B 1 78 ? 1.707 1.438 3.373 1 98.81 78 PRO B C 1
ATOM 1906 O O . PRO B 1 78 ? 1.675 0.652 2.424 1 98.81 78 PRO B O 1
ATOM 1909 N N . MET B 1 79 ? 2.779 1.993 3.904 1 98.44 79 MET B N 1
ATOM 1910 C CA . MET B 1 79 ? 4.117 1.53 3.543 1 98.44 79 MET B CA 1
ATOM 1911 C C . MET B 1 79 ? 4.453 0.229 4.262 1 98.44 79 MET B C 1
ATOM 1913 O O . MET B 1 79 ? 4.148 0.072 5.445 1 98.44 79 MET B O 1
ATOM 1917 N N . GLY B 1 80 ? 5.098 -0.613 3.549 1 98.25 80 GLY B N 1
ATOM 1918 C CA . GLY B 1 80 ? 5.539 -1.853 4.172 1 98.25 80 GLY B CA 1
ATOM 1919 C C . GLY B 1 80 ? 6.473 -1.632 5.348 1 98.25 80 GLY B C 1
ATOM 1920 O O . GLY B 1 80 ? 6.512 -2.443 6.273 1 98.25 80 GLY B O 1
ATOM 1921 N N . CYS B 1 81 ? 7.168 -0.535 5.34 1 98.38 81 CYS B N 1
ATOM 1922 C CA . CYS B 1 81 ? 8.094 -0.234 6.426 1 98.38 81 CYS B CA 1
ATOM 1923 C C . CYS B 1 81 ? 7.352 0.293 7.645 1 98.38 81 CYS B C 1
ATOM 1925 O O . CYS B 1 81 ? 7.926 0.404 8.727 1 98.38 81 CYS B O 1
ATOM 1927 N N . ARG B 1 82 ? 6.121 0.658 7.539 1 98.75 82 ARG B N 1
ATOM 1928 C CA . ARG B 1 82 ? 5.199 1.096 8.578 1 98.75 82 ARG B CA 1
ATOM 1929 C C . ARG B 1 82 ? 5.633 2.43 9.172 1 98.75 82 ARG B C 1
ATOM 1931 O O . ARG B 1 82 ? 5.523 2.643 10.383 1 98.75 82 ARG B O 1
ATOM 1938 N N . THR B 1 83 ? 6.117 3.297 8.305 1 98.69 83 THR B N 1
ATOM 1939 C CA . THR B 1 83 ? 6.484 4.637 8.75 1 98.69 83 THR B CA 1
ATOM 1940 C C . THR B 1 83 ? 5.598 5.688 8.086 1 98.69 83 THR B C 1
ATOM 1942 O O . THR B 1 83 ? 5.844 6.887 8.219 1 98.69 83 THR B O 1
ATOM 1945 N N . GLY B 1 84 ? 4.598 5.262 7.352 1 98.69 84 GLY B N 1
ATOM 1946 C CA . GLY B 1 84 ? 3.684 6.184 6.703 1 98.69 84 GLY B CA 1
ATOM 1947 C C . GLY B 1 84 ? 2.814 5.52 5.648 1 98.69 84 GLY B C 1
ATOM 1948 O O . GLY B 1 84 ? 2.447 4.352 5.789 1 98.69 84 GLY B O 1
ATOM 1949 N N . PHE B 1 85 ? 2.369 6.359 4.699 1 98.88 85 PHE B N 1
ATOM 1950 C CA . PHE B 1 85 ? 1.431 5.918 3.674 1 98.88 85 PHE B CA 1
ATOM 1951 C C . PHE B 1 85 ? 1.85 6.43 2.301 1 98.88 85 PHE B C 1
ATOM 1953 O O . PHE B 1 85 ? 2.578 7.418 2.197 1 98.88 85 PHE B O 1
ATOM 1960 N N . TYR B 1 86 ? 1.387 5.691 1.335 1 98.62 86 TYR B N 1
ATOM 1961 C CA . TYR B 1 86 ? 1.416 6.195 -0.033 1 98.62 86 TYR B CA 1
ATOM 1962 C C . TYR B 1 86 ? 0.053 6.742 -0.441 1 98.62 86 TYR B C 1
ATOM 1964 O O . TYR B 1 86 ? -0.981 6.152 -0.116 1 98.62 86 TYR B O 1
ATOM 1972 N N . LEU B 1 87 ? 0.101 7.84 -1.049 1 98.75 87 LEU B N 1
ATOM 1973 C CA . LEU B 1 87 ? -1.061 8.445 -1.691 1 98.75 87 LEU B CA 1
ATOM 1974 C C . LEU B 1 87 ? -0.788 8.711 -3.168 1 98.75 87 LEU B C 1
ATOM 1976 O O . LEU B 1 87 ? 0.236 9.297 -3.518 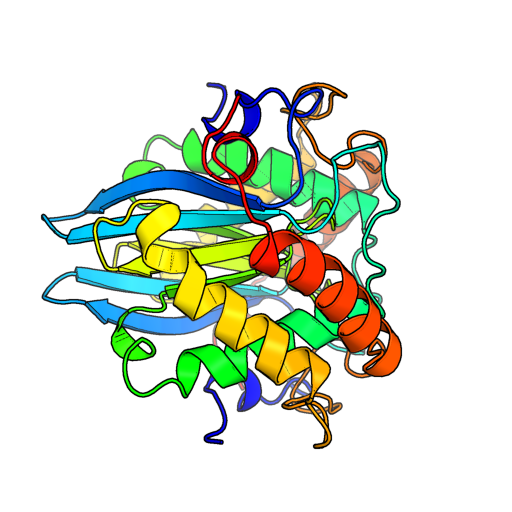1 98.75 87 LEU B O 1
ATOM 1980 N N . ILE B 1 88 ? -1.597 8.195 -4.016 1 97.81 88 ILE B N 1
ATOM 1981 C CA . ILE B 1 88 ? -1.479 8.438 -5.449 1 97.81 88 ILE B CA 1
ATOM 1982 C C . ILE B 1 88 ? -2.697 9.219 -5.941 1 97.81 88 ILE B C 1
ATOM 1984 O O . ILE B 1 88 ? -3.838 8.82 -5.695 1 97.81 88 ILE B O 1
ATOM 1988 N N . ILE B 1 89 ? -2.469 10.305 -6.59 1 97.38 89 ILE B N 1
ATOM 1989 C CA . ILE B 1 89 ? -3.562 11.148 -7.055 1 97.38 89 ILE B CA 1
ATOM 1990 C C . ILE B 1 89 ? -3.352 11.508 -8.523 1 97.38 89 ILE B C 1
ATOM 1992 O O . ILE B 1 89 ? -2.213 11.594 -8.992 1 97.38 89 ILE B O 1
ATOM 1996 N N . PHE B 1 90 ? -4.426 11.688 -9.227 1 95.31 90 PHE B N 1
ATOM 1997 C CA . PHE B 1 90 ? -4.367 12.258 -10.57 1 95.31 90 PHE B CA 1
ATOM 1998 C C . PHE B 1 90 ? -3.99 13.734 -10.516 1 95.31 90 PHE B C 1
ATOM 2000 O O . PHE B 1 90 ? -4.504 14.477 -9.672 1 95.31 90 PHE B O 1
ATOM 2007 N N . GLY B 1 91 ? -3.115 14.102 -11.391 1 95.31 91 GLY B N 1
ATOM 2008 C CA . GLY B 1 91 ? -2.721 15.5 -11.477 1 95.31 91 GLY B CA 1
ATOM 2009 C C . GLY B 1 91 ? -1.254 15.727 -11.156 1 95.31 91 GLY B C 1
ATOM 2010 O O . GLY B 1 91 ? -0.577 14.828 -10.656 1 95.31 91 GLY B O 1
ATOM 2011 N N . ASN B 1 92 ? -0.795 16.844 -11.547 1 97.12 92 ASN B N 1
ATOM 2012 C CA . ASN B 1 92 ? 0.573 17.281 -11.305 1 97.12 92 ASN B CA 1
ATOM 2013 C C . ASN B 1 92 ? 0.655 18.203 -10.086 1 97.12 92 ASN B C 1
ATOM 2015 O O . ASN B 1 92 ? 0.358 19.391 -10.172 1 97.12 92 ASN B O 1
ATOM 2019 N N . TYR B 1 93 ? 1.097 17.609 -8.969 1 98.06 93 TYR B N 1
ATOM 2020 C CA . TYR B 1 93 ? 1.088 18.359 -7.715 1 98.06 93 TYR B CA 1
ATOM 2021 C C . TYR B 1 93 ? 2.471 18.375 -7.078 1 98.06 93 TYR B C 1
ATOM 2023 O O . TYR B 1 93 ? 3.281 17.469 -7.32 1 98.06 93 TYR B O 1
ATOM 2031 N N . GLU B 1 94 ? 2.727 19.422 -6.363 1 98.12 94 GLU B N 1
ATOM 2032 C CA . GLU B 1 94 ? 3.863 19.5 -5.449 1 98.12 94 GLU B CA 1
ATOM 2033 C C . GLU B 1 94 ? 3.428 19.234 -4.012 1 98.12 94 GLU B C 1
ATOM 2035 O O . GLU B 1 94 ? 2.24 19.312 -3.689 1 98.12 94 GLU B O 1
ATOM 2040 N N . SER B 1 95 ? 4.391 18.906 -3.184 1 98.5 95 SER B N 1
ATOM 2041 C CA . SER B 1 95 ? 4.094 18.594 -1.789 1 98.5 95 SER B CA 1
ATOM 2042 C C . SER B 1 95 ? 3.273 19.719 -1.144 1 98.5 95 SER B C 1
ATOM 2044 O O . SER B 1 95 ? 2.309 19.438 -0.425 1 98.5 95 SER B O 1
ATOM 2046 N N . LYS B 1 96 ? 3.65 20.953 -1.407 1 98.12 96 LYS B N 1
ATOM 2047 C CA . LYS B 1 96 ? 3.008 22.094 -0.767 1 98.12 96 LYS B CA 1
ATOM 2048 C C . LYS B 1 96 ? 1.53 22.188 -1.142 1 98.12 96 LYS B C 1
ATOM 2050 O O . LYS B 1 96 ? 0.712 22.672 -0.36 1 98.12 96 LYS B O 1
ATOM 2055 N N . ASP B 1 97 ? 1.141 21.703 -2.338 1 98.06 97 ASP B N 1
ATOM 2056 C CA . ASP B 1 97 ? -0.233 21.75 -2.828 1 98.06 97 ASP B CA 1
ATOM 2057 C C . ASP B 1 97 ? -1.142 20.844 -2.004 1 98.06 97 ASP B C 1
ATOM 2059 O O . ASP B 1 97 ? -2.367 20.969 -2.053 1 98.06 97 ASP B O 1
ATOM 2063 N N . LEU B 1 98 ? -0.524 19.922 -1.227 1 98.25 98 LEU B N 1
ATOM 2064 C CA . LEU B 1 98 ? -1.306 18.844 -0.628 1 98.25 98 LEU B CA 1
ATOM 2065 C C . LEU B 1 98 ? -1.36 19 0.889 1 98.25 98 LEU B C 1
ATOM 2067 O O . LEU B 1 98 ? -1.955 18.156 1.576 1 98.25 98 LEU B O 1
ATOM 2071 N N . ILE B 1 99 ? -0.796 20.047 1.434 1 98.62 99 ILE B N 1
ATOM 2072 C CA . ILE B 1 99 ? -0.733 20.25 2.877 1 98.62 99 ILE B CA 1
ATOM 2073 C C . ILE B 1 99 ? -2.146 20.297 3.453 1 98.62 99 ILE B C 1
ATOM 2075 O O . ILE B 1 99 ? -2.438 19.641 4.449 1 98.62 99 ILE B O 1
ATOM 2079 N N . ASP B 1 100 ? -3.059 21 2.814 1 98.31 100 ASP B N 1
ATOM 2080 C CA . ASP B 1 100 ? -4.418 21.156 3.328 1 98.31 100 ASP B CA 1
ATOM 2081 C C . ASP B 1 100 ? -5.16 19.812 3.303 1 98.31 100 ASP B C 1
ATOM 2083 O O . ASP B 1 100 ? -5.859 19.469 4.258 1 98.31 100 ASP B O 1
ATOM 2087 N N . LEU B 1 101 ? -5.047 19.141 2.201 1 98.62 101 LEU B N 1
ATOM 2088 C CA . LEU B 1 101 ? -5.727 17.859 2.072 1 98.62 101 LEU B CA 1
ATOM 2089 C C . LEU B 1 101 ? -5.258 16.891 3.148 1 98.62 101 LEU B C 1
ATOM 2091 O O . LEU B 1 101 ? -6.074 16.234 3.809 1 98.62 101 LEU B O 1
ATOM 2095 N N . ILE B 1 102 ? -3.902 16.766 3.316 1 98.88 102 ILE B N 1
ATOM 2096 C CA . ILE B 1 102 ? -3.34 15.797 4.25 1 98.88 102 ILE B CA 1
ATOM 2097 C C . ILE B 1 102 ? -3.621 16.234 5.684 1 98.88 102 ILE B C 1
ATOM 2099 O O . ILE B 1 102 ? -3.92 15.406 6.547 1 98.88 102 ILE B O 1
ATOM 2103 N N . SER B 1 103 ? -3.564 17.547 5.945 1 98.81 103 SER B N 1
ATOM 2104 C CA . SER B 1 103 ? -3.934 18.047 7.266 1 98.81 103 SER B CA 1
ATOM 2105 C C . SER B 1 103 ? -5.395 17.734 7.586 1 98.81 103 SER B C 1
ATOM 2107 O O . SER B 1 103 ? -5.715 17.328 8.703 1 98.81 103 SER B O 1
ATOM 2109 N N . TRP B 1 104 ? -6.23 17.984 6.609 1 98.75 104 TRP B N 1
ATOM 2110 C CA . TRP B 1 104 ? -7.641 17.656 6.781 1 98.75 104 TRP B CA 1
ATOM 2111 C C . TRP B 1 104 ? -7.816 16.172 7.098 1 98.75 104 TRP B C 1
ATOM 2113 O O . TRP B 1 104 ? -8.531 15.805 8.039 1 98.75 104 TRP B O 1
ATOM 2123 N N . LEU B 1 105 ? -7.223 15.336 6.352 1 98.81 105 LEU B N 1
ATOM 2124 C CA . LEU B 1 105 ? -7.332 13.883 6.512 1 98.81 105 LEU B CA 1
ATOM 2125 C C . LEU B 1 105 ? -6.988 13.469 7.938 1 98.81 105 LEU B C 1
ATOM 2127 O O . LEU B 1 105 ? -7.781 12.797 8.602 1 98.81 105 LEU B O 1
ATOM 2131 N N . PHE B 1 106 ? -5.824 13.906 8.406 1 98.88 106 PHE B N 1
ATOM 2132 C CA . PHE B 1 106 ? -5.355 13.445 9.711 1 98.88 106 PHE B CA 1
ATOM 2133 C C . PHE B 1 106 ? -6.098 14.148 10.836 1 98.88 106 PHE B C 1
ATOM 2135 O O . PHE B 1 106 ? -6.27 13.594 11.922 1 98.88 106 PHE B O 1
ATOM 2142 N N . SER B 1 107 ? -6.598 15.344 10.578 1 98.88 107 SER B N 1
ATOM 2143 C CA . SER B 1 107 ? -7.492 15.977 11.539 1 98.88 107 SER B CA 1
ATOM 2144 C C . SER B 1 107 ? -8.781 15.18 11.703 1 98.88 107 SER B C 1
ATOM 2146 O O . SER B 1 107 ? -9.266 14.984 12.82 1 98.88 107 SER B O 1
ATOM 2148 N N . GLU B 1 108 ? -9.336 14.758 10.57 1 98.81 108 GLU B N 1
ATOM 2149 C CA . GLU B 1 108 ? -10.555 13.953 10.609 1 98.81 108 GLU B CA 1
ATOM 2150 C C . GLU B 1 108 ? -10.312 12.633 11.344 1 98.81 108 GLU B C 1
ATOM 2152 O O . GLU B 1 108 ? -11.188 12.148 12.07 1 98.81 108 GLU B O 1
ATOM 2157 N N . ILE B 1 109 ? -9.18 12.031 11.164 1 98.81 109 ILE B N 1
ATOM 2158 C CA . ILE B 1 109 ? -8.867 10.781 11.836 1 98.81 109 ILE B CA 1
ATOM 2159 C C . ILE B 1 109 ? -8.75 11.008 13.344 1 98.81 109 ILE B C 1
ATOM 2161 O O . ILE B 1 109 ? -9.266 10.219 14.141 1 98.81 109 ILE B O 1
ATOM 2165 N N . VAL B 1 110 ? -8.039 12.086 13.734 1 98.88 110 VAL B N 1
ATOM 2166 C CA . VAL B 1 110 ? -7.875 12.414 15.148 1 98.88 110 VAL B CA 1
ATOM 2167 C C . VAL B 1 110 ? -9.242 12.555 15.812 1 98.88 110 VAL B C 1
ATOM 2169 O O . VAL B 1 110 ? -9.43 12.148 16.953 1 98.88 110 VAL B O 1
ATOM 2172 N N . ASN B 1 111 ? -10.195 13.008 15.039 1 98.56 111 ASN B N 1
ATOM 2173 C CA . ASN B 1 111 ? -11.508 13.305 15.602 1 98.56 111 ASN B CA 1
ATOM 2174 C C . ASN B 1 111 ? -12.516 12.203 15.281 1 98.56 111 ASN B C 1
ATOM 2176 O O . ASN B 1 111 ? -13.711 12.359 15.539 1 98.56 111 ASN B O 1
ATOM 2180 N N . PHE B 1 112 ? -12.039 11.172 14.695 1 98.38 112 PHE B N 1
ATOM 2181 C CA . PHE B 1 112 ? -12.945 10.125 14.242 1 98.38 112 PHE B CA 1
ATOM 2182 C C . PHE B 1 112 ? -13.617 9.445 15.43 1 98.38 112 PHE B C 1
ATOM 2184 O O . PHE B 1 112 ? -12.953 9.055 16.391 1 98.38 112 PHE B O 1
ATOM 2191 N N . SER B 1 113 ? -14.914 9.297 15.516 1 96.5 113 SER B N 1
ATOM 2192 C CA . SER B 1 113 ? -15.625 8.766 16.672 1 96.5 113 SER B CA 1
ATOM 2193 C C . SER B 1 113 ? -16.641 7.711 16.266 1 96.5 113 SER B C 1
ATOM 2195 O O . SER B 1 113 ? -17.344 7.156 17.109 1 96.5 113 SER B O 1
ATOM 2197 N N . GLU B 1 114 ? -16.734 7.383 15 1 96.31 114 GLU B N 1
ATOM 2198 C CA . GLU B 1 114 ? -17.656 6.371 14.469 1 96.31 114 GLU B CA 1
ATOM 2199 C C . GLU B 1 114 ? -17 4.992 14.461 1 96.31 114 GLU B C 1
ATOM 2201 O O . GLU B 1 114 ? -15.797 4.863 14.719 1 96.31 114 GLU B O 1
ATOM 2206 N N . PRO B 1 115 ? -17.859 3.961 14.258 1 96.81 115 PRO B N 1
ATOM 2207 C CA . PRO B 1 115 ? -17.219 2.662 14.031 1 96.81 115 PRO B CA 1
ATOM 2208 C C . PRO B 1 115 ? -16.25 2.68 12.844 1 96.81 115 PRO B C 1
ATOM 2210 O O . PRO B 1 115 ? -16.516 3.346 11.844 1 96.81 115 PRO B O 1
ATOM 2213 N N . ILE B 1 116 ? -15.109 1.988 13.039 1 97.75 116 ILE B N 1
ATOM 2214 C CA . ILE B 1 116 ? -14.141 1.912 11.953 1 97.75 116 ILE B CA 1
ATOM 2215 C C . ILE B 1 116 ? -14.797 1.323 10.703 1 97.75 116 ILE B C 1
ATOM 2217 O O . ILE B 1 116 ? -15.32 0.209 10.742 1 97.75 116 ILE B O 1
ATOM 2221 N N . PRO B 1 117 ? -14.773 2.027 9.617 1 97.69 117 PRO B N 1
ATOM 2222 C CA . PRO B 1 117 ? -15.406 1.507 8.406 1 97.69 117 PRO B CA 1
ATOM 2223 C C . PRO B 1 117 ? -14.781 0.194 7.934 1 97.69 117 PRO B C 1
ATOM 2225 O O . PRO B 1 117 ? -13.555 0.049 7.938 1 97.69 117 PRO B O 1
ATOM 2228 N N . GLY B 1 118 ? -15.641 -0.818 7.617 1 95.56 118 GLY B N 1
ATOM 2229 C CA . GLY B 1 118 ? -15.188 -2.062 7.02 1 95.56 118 GLY B CA 1
ATOM 2230 C C . GLY B 1 118 ? -14.516 -2.99 8.008 1 95.56 118 GLY B C 1
ATOM 2231 O O . GLY B 1 118 ? -13.93 -4.004 7.617 1 95.56 118 GLY B O 1
ATOM 2232 N N . ALA B 1 119 ? -14.562 -2.67 9.273 1 95.81 119 ALA B N 1
ATOM 2233 C CA . ALA B 1 119 ? -13.898 -3.492 10.281 1 95.81 119 ALA B CA 1
ATOM 2234 C C . ALA B 1 119 ? -14.812 -4.613 10.766 1 95.81 119 ALA B C 1
ATOM 2236 O O . ALA B 1 119 ? -15.148 -4.68 11.945 1 95.81 119 ALA B O 1
ATOM 2237 N N . SER B 1 120 ? -15.141 -5.465 9.883 1 96.19 120 SER B N 1
ATOM 2238 C CA . SER B 1 120 ? -15.961 -6.629 10.203 1 96.19 120 SER B CA 1
ATOM 2239 C C . SER B 1 120 ? -15.438 -7.879 9.5 1 96.19 120 SER B C 1
ATOM 2241 O O . SER B 1 120 ? -14.656 -7.785 8.555 1 96.19 120 SER B O 1
ATOM 2243 N N . HIS B 1 121 ? -15.875 -9 10.016 1 95.94 121 HIS B N 1
ATOM 2244 C CA . HIS B 1 121 ? -15.477 -10.281 9.453 1 95.94 121 HIS B CA 1
ATOM 2245 C C . HIS B 1 121 ? -15.766 -10.336 7.953 1 95.94 121 HIS B C 1
ATOM 2247 O O . HIS B 1 121 ? -14.961 -10.859 7.18 1 95.94 121 HIS B O 1
ATOM 2253 N N . LYS B 1 122 ? -16.781 -9.766 7.496 1 95.5 122 LYS B N 1
ATOM 2254 C CA . LYS B 1 122 ? -17.25 -9.805 6.117 1 95.5 122 LYS B CA 1
ATOM 2255 C C . LYS B 1 122 ? -16.484 -8.812 5.246 1 95.5 122 LYS B C 1
ATOM 2257 O O . LYS B 1 122 ? -16.328 -9.023 4.039 1 95.5 122 LYS B O 1
ATOM 2262 N N . GLU B 1 123 ? -15.883 -7.781 5.801 1 95.94 123 GLU B N 1
ATOM 2263 C CA . GLU B 1 123 ? -15.453 -6.664 4.957 1 95.94 123 GLU B CA 1
ATOM 2264 C C . GLU B 1 123 ? -13.938 -6.508 4.977 1 95.94 123 GLU B C 1
ATOM 2266 O O . GLU B 1 123 ? -13.375 -5.754 4.176 1 95.94 123 GLU B O 1
ATOM 2271 N N . CYS B 1 124 ? -13.305 -7.215 5.914 1 96.44 124 CYS B N 1
ATOM 2272 C CA . CYS B 1 124 ? -11.875 -7.008 6.098 1 96.44 124 CYS B CA 1
ATOM 2273 C C . CYS B 1 124 ? -11.148 -8.336 6.27 1 96.44 124 CYS B C 1
ATOM 2275 O O . CYS B 1 124 ? -11.664 -9.25 6.91 1 96.44 124 CYS B O 1
ATOM 2277 N N . GLY B 1 125 ? -9.938 -8.438 5.762 1 96.38 125 GLY B N 1
ATOM 2278 C CA . GLY B 1 125 ? -9.18 -9.68 5.777 1 96.38 125 GLY B CA 1
ATOM 2279 C C . GLY B 1 125 ? -8.531 -9.969 7.117 1 96.38 125 GLY B C 1
ATOM 2280 O O . GLY B 1 125 ? -8.023 -11.07 7.344 1 96.38 125 GLY B O 1
ATOM 2281 N N . ASN B 1 126 ? -8.469 -9 7.957 1 97.5 126 ASN B N 1
ATOM 2282 C CA . ASN B 1 126 ? -7.926 -9.062 9.305 1 97.5 126 ASN B CA 1
ATOM 2283 C C . ASN B 1 126 ? -8.648 -8.102 10.25 1 97.5 126 ASN B C 1
ATOM 2285 O O . ASN B 1 126 ? -8.023 -7.254 10.883 1 97.5 126 ASN B O 1
ATOM 2289 N N . TYR B 1 127 ? -9.945 -8.367 10.445 1 96.88 127 TYR B N 1
ATOM 2290 C CA . TYR B 1 127 ? -10.836 -7.363 11.016 1 96.88 127 TYR B CA 1
ATOM 2291 C C . TYR B 1 127 ? -10.578 -7.184 12.508 1 96.88 127 TYR B C 1
ATOM 2293 O O . TYR B 1 127 ? -10.945 -6.164 13.086 1 96.88 127 TYR B O 1
ATOM 2301 N N . LYS B 1 128 ? -9.859 -8.102 13.102 1 97.25 128 LYS B N 1
ATOM 2302 C CA . LYS B 1 128 ? -9.633 -8.023 14.539 1 97.25 128 LYS B CA 1
ATOM 2303 C C . LYS B 1 128 ? -8.43 -7.141 14.859 1 97.25 128 LYS B C 1
ATOM 2305 O O . LYS B 1 128 ? -8.227 -6.746 16.016 1 97.25 128 LYS B O 1
ATOM 2310 N N . GLU B 1 129 ? -7.633 -6.832 13.883 1 98.06 129 GLU B N 1
ATOM 2311 C CA . GLU B 1 129 ? -6.418 -6.059 14.125 1 98.06 129 GLU B CA 1
ATOM 2312 C C . GLU B 1 129 ? -6.633 -4.582 13.805 1 98.06 129 GLU B C 1
ATOM 2314 O O . GLU B 1 129 ? -6.129 -4.082 12.797 1 98.06 129 GLU B O 1
ATOM 2319 N N . HIS B 1 130 ? -7.332 -3.971 14.727 1 98.62 130 HIS B N 1
ATOM 2320 C CA . HIS B 1 130 ? -7.57 -2.533 14.664 1 98.62 130 HIS B CA 1
ATOM 2321 C C . HIS B 1 130 ? -7.363 -1.881 16.031 1 98.62 130 HIS B C 1
ATOM 2323 O O . HIS B 1 130 ? -7.562 -2.521 17.062 1 98.62 130 HIS B O 1
ATOM 2329 N N . ASN B 1 131 ? -6.922 -0.681 15.977 1 98.69 131 ASN B N 1
ATOM 2330 C CA . ASN B 1 131 ? -6.73 0.118 17.188 1 98.69 131 ASN B CA 1
ATOM 2331 C C . ASN B 1 131 ? -6.988 1.6 16.922 1 98.69 131 ASN B C 1
ATOM 2333 O O . ASN B 1 131 ? -6.074 2.332 16.531 1 98.69 131 ASN B O 1
ATOM 2337 N N . LEU B 1 132 ? -8.219 2.021 17.125 1 98.75 132 LEU B N 1
ATOM 2338 C 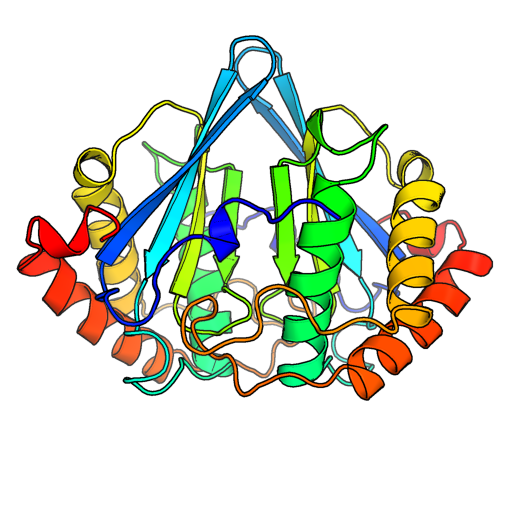CA . LEU B 1 132 ? -8.625 3.391 16.828 1 98.75 132 LEU B CA 1
ATOM 2339 C C . LEU B 1 132 ? -7.859 4.387 17.688 1 98.75 132 LEU B C 1
ATOM 2341 O O . LEU B 1 132 ? -7.434 5.438 17.203 1 98.75 132 LEU B O 1
ATOM 2345 N N . ASP B 1 133 ? -7.688 4.031 18.969 1 98.75 133 ASP B N 1
ATOM 2346 C CA . ASP B 1 133 ? -6.996 4.938 19.875 1 98.75 133 ASP B CA 1
ATOM 2347 C C . ASP B 1 133 ? -5.57 5.211 19.406 1 98.75 133 ASP B C 1
ATOM 2349 O O . ASP B 1 133 ? -5.125 6.359 19.375 1 98.75 133 ASP B O 1
ATOM 2353 N N . MET B 1 134 ? -4.891 4.168 19.016 1 98.81 134 MET B N 1
ATOM 2354 C CA . MET B 1 134 ? -3.514 4.344 18.562 1 98.81 134 MET B CA 1
ATOM 2355 C C . MET B 1 134 ? -3.473 5.027 17.203 1 98.81 134 MET B C 1
ATOM 2357 O O . MET B 1 134 ? -2.53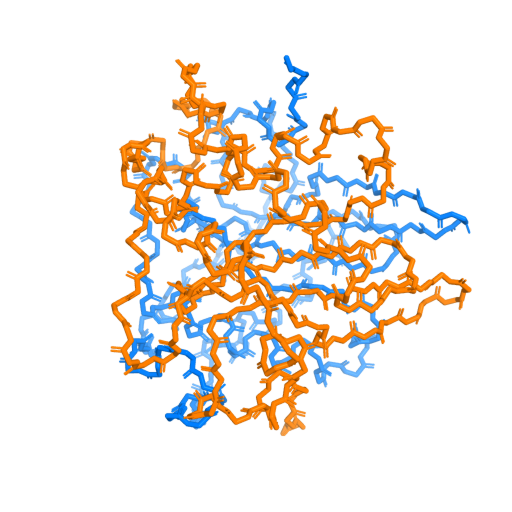9 5.777 16.906 1 98.81 134 MET B O 1
ATOM 2361 N N . ALA B 1 135 ? -4.469 4.773 16.359 1 98.88 135 ALA B N 1
ATOM 2362 C CA . ALA B 1 135 ? -4.578 5.5 15.094 1 98.88 135 ALA B CA 1
ATOM 2363 C C . ALA B 1 135 ? -4.695 7.004 15.336 1 98.88 135 ALA B C 1
ATOM 2365 O O . ALA B 1 135 ? -4.016 7.797 14.68 1 98.88 135 ALA B O 1
ATOM 2366 N N . LYS B 1 136 ? -5.504 7.371 16.312 1 98.88 136 LYS B N 1
ATOM 2367 C CA . LYS B 1 136 ? -5.68 8.773 16.656 1 98.88 136 LYS B CA 1
ATOM 2368 C C . LYS B 1 136 ? -4.391 9.359 17.234 1 98.88 136 LYS B C 1
ATOM 2370 O O . LYS B 1 136 ? -4.02 10.492 16.906 1 98.88 136 LYS B O 1
ATOM 2375 N N . TYR B 1 137 ? -3.789 8.57 18.047 1 98.88 137 TYR B N 1
ATOM 2376 C CA . TYR B 1 137 ? -2.551 9.023 18.672 1 98.88 137 TYR B CA 1
ATOM 2377 C C . TYR B 1 137 ? -1.486 9.32 17.625 1 98.88 137 TYR B C 1
ATOM 2379 O O . TYR B 1 137 ? -0.911 10.414 17.609 1 98.88 137 TYR B O 1
ATOM 2387 N N . GLU B 1 138 ? -1.225 8.383 16.734 1 98.88 138 GLU B N 1
ATOM 2388 C CA . GLU B 1 138 ? -0.233 8.57 15.68 1 98.88 138 GLU B CA 1
ATOM 2389 C C . GLU B 1 138 ? -0.6 9.75 14.789 1 98.88 138 GLU B C 1
ATOM 2391 O O . GLU B 1 138 ? 0.269 10.531 14.398 1 98.88 138 GLU B O 1
ATOM 2396 N N . SER B 1 139 ? -1.863 9.844 14.484 1 98.94 139 SER B N 1
ATOM 2397 C CA . SER B 1 139 ? -2.338 10.93 13.625 1 98.94 139 SER B CA 1
ATOM 2398 C C . SER B 1 139 ? -2.168 12.281 14.297 1 98.94 139 SER B C 1
ATOM 2400 O O . SER B 1 139 ? -1.837 13.273 13.641 1 98.94 139 SER B O 1
ATOM 2402 N N . SER B 1 140 ? -2.428 12.312 15.594 1 98.88 140 SER B N 1
ATOM 2403 C CA . SER B 1 140 ? -2.287 13.57 16.328 1 98.88 140 SER B CA 1
ATOM 2404 C C . SER B 1 140 ? -0.836 14.039 16.344 1 98.88 140 SER B C 1
ATOM 2406 O O . SER B 1 140 ? -0.563 15.234 16.234 1 98.88 140 SER B O 1
ATOM 2408 N N . LYS B 1 141 ? 0.069 13.125 16.547 1 98.62 141 LYS B N 1
ATOM 2409 C CA . LYS B 1 141 ? 1.487 13.469 16.516 1 98.62 141 LYS B CA 1
ATOM 2410 C C . LYS B 1 141 ? 1.894 13.992 15.148 1 98.62 141 LYS B C 1
ATOM 2412 O O . LYS B 1 141 ? 2.635 14.977 15.047 1 98.62 141 LYS B O 1
ATOM 2417 N N . TYR B 1 142 ? 1.42 13.359 14.094 1 98.88 142 TYR B N 1
ATOM 2418 C CA . TYR B 1 142 ? 1.727 13.789 12.734 1 98.88 142 TYR B CA 1
ATOM 2419 C C . TYR B 1 142 ? 1.123 15.156 12.445 1 98.88 142 TYR B C 1
ATOM 2421 O O . TYR B 1 142 ? 1.74 15.984 11.773 1 98.88 142 TYR B O 1
ATOM 2429 N N . LEU B 1 143 ? -0.083 15.383 12.93 1 98.62 143 LEU B N 1
ATOM 2430 C CA . LEU B 1 143 ? -0.767 16.656 12.711 1 98.62 143 LEU B CA 1
ATOM 2431 C C . LEU B 1 143 ? 0.031 17.812 13.305 1 98.62 143 LEU B C 1
ATOM 2433 O O . LEU B 1 143 ? 0.031 18.922 12.766 1 98.62 143 LEU B O 1
ATOM 2437 N N . GLN B 1 144 ? 0.716 17.562 14.406 1 98.25 144 GLN B N 1
ATOM 2438 C CA . GLN B 1 144 ? 1.562 18.594 15 1 98.25 144 GLN B CA 1
ATOM 2439 C C . GLN B 1 144 ? 2.664 19.016 14.031 1 98.25 144 GLN B C 1
ATOM 2441 O O . GLN B 1 144 ? 3 20.203 13.953 1 98.25 144 GLN B O 1
ATOM 2446 N N . ILE B 1 145 ? 3.18 18.062 13.367 1 97.88 145 ILE B N 1
ATOM 2447 C CA . ILE B 1 145 ? 4.211 18.344 12.375 1 97.88 145 ILE B CA 1
ATOM 2448 C C . ILE B 1 145 ? 3.609 19.125 11.211 1 97.88 145 ILE B C 1
ATOM 2450 O O . ILE B 1 145 ? 4.191 20.109 10.758 1 97.88 145 ILE B O 1
ATOM 2454 N N . LEU B 1 146 ? 2.459 18.688 10.766 1 98.5 146 LEU B N 1
ATOM 2455 C CA . LEU B 1 146 ? 1.795 19.328 9.633 1 98.5 146 LEU B CA 1
ATOM 2456 C C . LEU B 1 146 ? 1.443 20.781 9.969 1 98.5 146 LEU B C 1
ATOM 2458 O O . LEU B 1 146 ? 1.529 21.656 9.102 1 98.5 146 LEU B O 1
ATOM 2462 N N . ASN B 1 147 ? 1.098 21.031 11.164 1 97.56 147 ASN B N 1
ATOM 2463 C CA . ASN B 1 147 ? 0.727 22.375 11.602 1 97.56 147 ASN B CA 1
ATOM 2464 C C . ASN B 1 147 ? 1.935 23.297 11.648 1 97.56 147 ASN B C 1
ATOM 2466 O O . ASN B 1 147 ? 1.781 24.516 11.641 1 97.56 147 ASN B O 1
ATOM 2470 N N . ASN B 1 148 ? 3.121 22.781 11.703 1 97.12 148 ASN B N 1
ATOM 2471 C CA . ASN B 1 148 ? 4.367 23.531 11.727 1 97.12 148 ASN B CA 1
ATOM 2472 C C . ASN B 1 148 ? 5.305 23.094 10.602 1 97.12 148 ASN B C 1
ATOM 2474 O O . ASN B 1 148 ? 6.516 22.984 10.805 1 97.12 148 ASN B O 1
ATOM 2478 N N . ILE B 1 149 ? 4.691 22.734 9.578 1 97.31 149 ILE B N 1
ATOM 2479 C CA . ILE B 1 149 ? 5.445 22.094 8.508 1 97.31 149 ILE B CA 1
ATOM 2480 C C . ILE B 1 149 ? 6.418 23.094 7.883 1 97.31 149 ILE B C 1
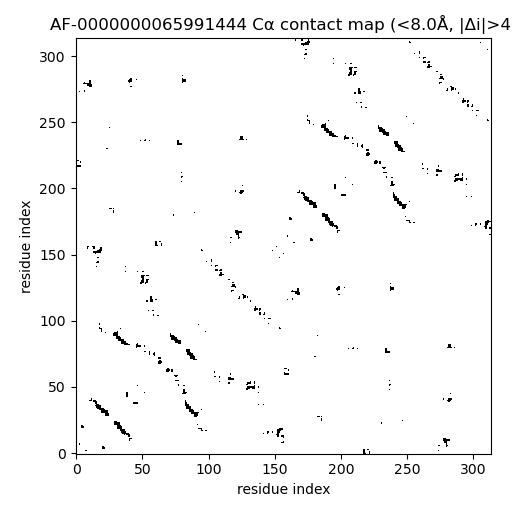ATOM 2482 O O . ILE B 1 149 ? 6.074 24.266 7.691 1 97.31 149 ILE B O 1
ATOM 2486 N N . LYS B 1 150 ? 7.629 22.719 7.605 1 97.19 150 LYS B N 1
ATOM 2487 C CA . LYS B 1 150 ? 8.703 23.516 7.016 1 97.19 150 LYS B CA 1
ATOM 2488 C C . LYS B 1 150 ? 9.156 22.922 5.684 1 97.19 150 LYS B C 1
ATOM 2490 O O . LYS B 1 150 ? 8.688 21.859 5.273 1 97.19 150 LYS B O 1
ATOM 2495 N N . GLU B 1 151 ? 10.039 23.594 5.023 1 96.25 151 GLU B N 1
ATOM 2496 C CA . GLU B 1 151 ? 10.531 23.172 3.717 1 96.25 151 GLU B CA 1
ATOM 2497 C C . GLU B 1 151 ? 11.211 21.812 3.797 1 96.25 151 GLU B C 1
ATOM 2499 O O . GLU B 1 151 ? 11.117 21 2.867 1 96.25 151 GLU B O 1
ATOM 2504 N N . GLU B 1 152 ? 11.867 21.531 4.93 1 96.5 152 GLU B N 1
ATOM 2505 C CA . GLU B 1 152 ? 12.602 20.281 5.098 1 96.5 152 GLU B CA 1
ATOM 2506 C C . GLU B 1 152 ? 11.656 19.094 5.207 1 96.5 152 GLU B C 1
ATOM 2508 O O . GLU B 1 152 ? 12.086 17.938 5.109 1 96.5 152 GLU B O 1
ATOM 2513 N N . ASN B 1 153 ? 10.352 19.359 5.418 1 98.19 153 ASN B N 1
ATOM 2514 C CA . ASN B 1 153 ? 9.336 18.312 5.484 1 98.19 153 ASN B CA 1
ATOM 2515 C C . ASN B 1 153 ? 8.648 18.109 4.137 1 98.19 153 ASN B C 1
ATOM 2517 O O . ASN B 1 153 ? 7.789 17.234 3.996 1 98.19 153 ASN B O 1
ATOM 2521 N N . LEU B 1 154 ? 9.055 18.906 3.068 1 98.19 154 LEU B N 1
ATOM 2522 C CA . LEU B 1 154 ? 8.297 18.938 1.824 1 98.19 154 LEU B CA 1
ATOM 2523 C C . LEU B 1 154 ? 9.172 18.547 0.642 1 98.19 154 LEU B C 1
ATOM 2525 O O . LEU B 1 154 ? 8.672 18.297 -0.458 1 98.19 154 LEU B O 1
ATOM 2529 N N . LYS B 1 155 ? 10.453 18.5 0.889 1 95.81 155 LYS B N 1
ATOM 2530 C CA . LYS B 1 155 ? 11.422 18.141 -0.138 1 95.81 155 LYS B CA 1
ATOM 2531 C C . LYS B 1 155 ? 12.344 17.031 0.346 1 95.81 155 LYS B C 1
ATOM 2533 O O . LYS B 1 155 ? 12.805 17.047 1.488 1 95.81 155 LYS B O 1
ATOM 2538 N N . TYR B 1 156 ? 12.43 16.078 -0.5 1 94.44 156 TYR B N 1
ATOM 2539 C CA . TYR B 1 156 ? 13.398 15.039 -0.158 1 94.44 156 TYR B CA 1
ATOM 2540 C C . TYR B 1 156 ? 14.789 15.641 0.029 1 94.44 156 TYR B C 1
ATOM 2542 O O . TYR B 1 156 ? 15.18 16.562 -0.696 1 94.44 156 TYR B O 1
ATOM 2550 N N . PRO B 1 157 ? 15.523 15.18 0.944 1 90.5 157 PRO B N 1
ATOM 2551 C CA . PRO B 1 157 ? 16.891 15.664 1.127 1 90.5 157 PRO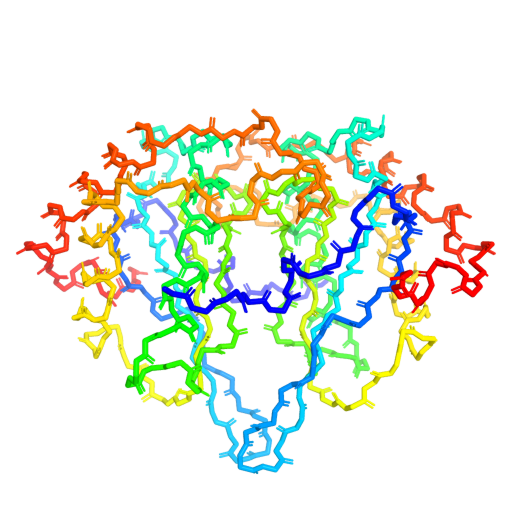 B CA 1
ATOM 2552 C C . PRO B 1 157 ? 17.859 15.148 0.058 1 90.5 157 PRO B C 1
ATOM 2554 O O . PRO B 1 157 ? 17.594 14.102 -0.547 1 90.5 157 PRO B O 1
#

Solvent-accessible surface area (backbone atoms only — not comparable to full-atom values): 16305 Å² total; per-residue (Å²): 132,70,84,50,72,74,45,68,44,50,27,79,65,40,53,43,32,37,28,63,74,46,74,49,75,55,103,86,43,39,32,26,34,30,38,41,30,58,32,30,36,74,73,45,74,62,54,53,60,27,21,50,25,35,44,34,40,47,47,43,41,50,46,63,58,32,89,84,47,24,90,34,56,72,45,60,37,43,38,61,51,26,33,35,31,40,37,29,30,60,40,90,69,55,32,78,77,42,47,64,60,54,46,48,51,32,49,49,50,47,64,58,82,68,81,68,59,45,58,34,68,44,29,23,46,35,39,82,51,56,28,65,69,53,25,21,50,55,27,47,60,38,43,56,47,59,76,65,62,49,70,70,27,38,45,82,110,133,69,84,51,74,75,46,69,45,51,27,78,66,42,54,43,32,37,28,61,74,46,75,47,71,58,92,90,43,39,31,26,34,31,38,41,28,57,31,32,36,74,72,45,76,63,54,53,61,27,19,50,27,35,42,32,40,47,47,43,41,51,48,63,57,33,89,85,49,24,90,33,58,73,45,60,38,45,39,61,52,25,32,34,30,40,37,30,30,60,39,88,69,55,34,79,77,41,49,65,59,54,46,49,51,33,51,50,50,47,65,58,82,69,81,67,59,45,58,33,69,46,29,23,46,35,40,82,52,57,28,65,69,52,26,22,51,55,28,47,59,38,44,56,47,60,76,66,62,49,70,70,25,38,44,81,108

Organism: Borreliella afzelii (strain PKo) (NCBI:txid390236)

Nearest PDB structures (foldseek):
  1vh2-assembly1_A  TM=9.258E-01  e=4.604E-14  Deinococcus radiodurans
  1ie0-assembly1_A  TM=8.721E-01  e=3.593E-13  Bacillus subtilis
  5v2w-assembly1_A  TM=8.326E-01  e=1.811E-13  Salmonella enterica subsp. enterica serovar Typhi
  1j98-assembly1_A  TM=8.736E-01  e=1.102E-12  Bacillus subtilis
  1ycl-assembly1_A-2  TM=8.842E-01  e=2.984E-12  Bacillus subtilis

InterPro domains:
  IPR003815 S-ribosylhomocysteinase (LuxS) [MF_00091] (1-154)
  IPR003815 S-ribosylhomocysteinase (LuxS) [PF02664] (3-145)
  IPR003815 S-ribosylhomocysteinase (LuxS) [PIRSF006160] (1-156)
  IPR003815 S-ribosylhomocysteinase (LuxS) [PR01487] (5-23)
  IPR003815 S-ribosylhomocysteinase (LuxS) [PR01487] (48-66)
  IPR003815 S-ribosylhomocysteinase (LuxS) [PR01487] (75-93)
  IPR003815 S-ribosylhomocysteinase (LuxS) [PR01487] (117-136)
  IPR003815 S-ribosylhomocysteinase (LuxS) [PTHR35799] (1-147)
  IPR011249 Metalloenzyme, LuxS/M16 peptidase-like [SSF63411] (3-155)
  IPR037005 S-ribosylhomocysteinase (LuxS) superfamily [G3DSA:3.30.1360.80] (1-157)

Secondary structure (DSSP, 8-state):
-PPPGGGGS-GGGPPSEEEEEEEEEETTEEEEEEEEE-S-TTTSPPPPHHHHHHHHHHHHHHHHT-TTTGGGEEEEEE-TTSSEEEEEEES---GGGGHHHHHHHHHHHHT--SPPTT-STTT-TTTT---HHHHHHHHHHHHHHHHT--GGGTS--/-PPPGGGGS-GGGPPSEEEEEEEEEETTEEEEEEEEE-S-TTTSPPPPHHHHHHHHHHHHHHHHT-TTTGGGEEEEEE-TTSSEEEEEEES---GGGGHHHHHHHHHHHHT--SPPTT-STTT-TTTT---HHHHHHHHHHHHHHHHT--GGGTS--

Sequence (314 aa):
MKKITSFTIDHTKLNPGIYVSRKDTFENVIFTTIDIRIKAPNIEPIIENAAIHTIEHIGATLLRNNEVWAEKIVYFGPMGCRTGFYLIIFGNYESKDLIDLISWLFSEIVNFSEPIPGASHKECGNYKEHNLDMAKYESSKYLQILNNIKEENLKYPMKKITSFTIDHTKLNPGIYVSRKDTFENVIFTTIDIRIKAPNIEPIIENAAIHTIEHIGATLLRNNEVWAEKIVYFGPMGCRTGFYLIIFGNYESKDLIDLISWLFSEIVNFSEPIPGASHKECGNYKEHNLDMAKYESSKYLQILNNIKEENLKYP

Foldseek 3Di:
DDDDQVVVFDLQLADQAKEFRDWDDDPRWIKTKIWRFLARPPPDDAQDPQLQVLLQQQLLVCQCPDPVFNVFWDDWHADPSRRTIMTMGIDDDFRVRCLVVLLVSLVCLLVPDDPRPQLDPVRDPCSPRHDSPSNNVSSVSSNVCSVVPDPSRRYGD/DDDDQVVVFDLQLADQAKEFRDWDDDPHWIKTKIWRFLARPPPDDAQDPQLQVLLQQQLLVCQCPDPVFNVFWDDWHADPSRRTIMTMGIDDDFRVRCLVVLLVSLVCLLVPDDPRPQLDPVRDPCSPRHDSPSNNVSSVSSNVCSVVPDPSRRYGD

Radius of gyration: 18.09 Å; Cα contacts (8 Å, |Δi|>4): 654; chains: 2; bounding box: 41×48×42 Å